Protein AF-A0A6A7W9V9-F1 (afdb_monomer)

Organism: NCBI:txid165179

Radius of gyration: 42.41 Å; Cα contacts (8 Å, |Δi|>4): 183; chains: 1; bounding box: 78×30×109 Å

Mean predicted aligned error: 12.83 Å

Secondary structure (DSSP, 8-state):
-HHHHHHHHHHHHHHHHHHHHHHS---HHHHHHHHHHHHHHHHHHHHHHHHHHTT---HHHHHHHHHHHHHHHHHHHHHHHHHHHHHHHHHHHHHHHHHHHHHHHHHHHHHHHHHHHHHHHHHHHHHHHHHHHHTTTS-HHHHHHHHHHHHHHHHH------SSPPPPPTTS-HHHHHHHHHHHHHHTT--HHHHHHHHHHHTTTT-TTHHHHHHHH--

Foldseek 3Di:
DVLVVVLVVLLVVLVVQLVCLVVDPDDLVVSLVSLVVSLVSLVVSLVSLVVVVVPDDDPVSVVVNVVSVVSSVVSNVSSVVVNVVSVVVVVVVVVVVVVVVVVVVVVVVVVVVVVVVVVLVVLLVVLLVQLLVLVVQFDPLLSVQLSVQSCCCLPPVDHDAGPDQGADDPVAALLNLLVSLCVSRVSSPDDLLSSLQNCCRSNVNRCVVGSVVSSVPRD

Structure (mmCIF, N/CA/C/O backbone):
data_AF-A0A6A7W9V9-F1
#
_entry.id   AF-A0A6A7W9V9-F1
#
loop_
_atom_site.group_PDB
_atom_site.id
_atom_site.type_symbol
_atom_site.label_atom_id
_atom_site.label_alt_id
_atom_site.label_comp_id
_atom_site.label_asym_id
_atom_site.label_entity_id
_atom_site.label_seq_id
_atom_site.pdbx_PDB_ins_code
_atom_site.Cartn_x
_atom_site.Cartn_y
_atom_site.Cartn_z
_atom_site.occupancy
_atom_site.B_iso_or_equiv
_atom_site.auth_seq_id
_atom_site.auth_comp_id
_atom_site.auth_asym_id
_atom_site.auth_atom_id
_atom_site.pdbx_PDB_model_num
ATOM 1 N N . MET A 1 1 ? 41.771 4.311 -61.615 1.00 51.09 1 MET A N 1
ATOM 2 C CA . MET A 1 1 ? 42.523 4.222 -60.337 1.00 51.09 1 MET A CA 1
ATOM 3 C C . MET A 1 1 ? 42.105 5.269 -59.295 1.00 51.09 1 MET A C 1
ATOM 5 O O . MET A 1 1 ? 41.971 4.886 -58.143 1.00 51.09 1 MET A O 1
ATOM 9 N N . GLY A 1 2 ? 41.859 6.544 -59.640 1.00 62.00 2 GLY A N 1
ATOM 10 C CA . GLY A 1 2 ? 41.553 7.591 -58.639 1.00 62.00 2 GLY A CA 1
ATOM 11 C C . GLY A 1 2 ? 40.243 7.426 -57.845 1.00 62.00 2 GLY A C 1
ATOM 12 O O . GLY A 1 2 ? 40.216 7.685 -56.647 1.00 62.00 2 GLY A O 1
ATOM 13 N N . THR A 1 3 ? 39.168 6.938 -58.468 1.00 64.12 3 THR A N 1
ATOM 14 C CA . THR A 1 3 ? 37.842 6.783 -57.832 1.00 64.12 3 THR A CA 1
ATOM 15 C C . THR A 1 3 ? 37.796 5.671 -56.777 1.00 64.12 3 THR A C 1
ATOM 17 O O . THR A 1 3 ? 37.227 5.863 -55.706 1.00 64.12 3 THR A O 1
ATOM 20 N N . ALA A 1 4 ? 38.459 4.539 -57.031 1.00 60.50 4 ALA A N 1
ATOM 21 C CA . ALA A 1 4 ? 38.558 3.432 -56.078 1.00 60.50 4 ALA A CA 1
ATOM 22 C C . ALA A 1 4 ? 39.380 3.798 -54.829 1.00 60.50 4 ALA A C 1
ATOM 24 O O . ALA A 1 4 ? 39.023 3.418 -53.715 1.00 60.50 4 ALA A O 1
ATOM 25 N N . LEU A 1 5 ? 40.447 4.589 -55.000 1.00 68.06 5 LEU A N 1
ATOM 26 C CA . LEU A 1 5 ? 41.257 5.093 -53.888 1.00 68.06 5 LEU A CA 1
ATOM 27 C C . LEU A 1 5 ? 40.450 6.049 -52.993 1.00 68.06 5 LEU A C 1
ATOM 29 O O . LEU A 1 5 ? 40.545 5.973 -51.771 1.00 68.06 5 LEU A O 1
ATOM 33 N N . LEU A 1 6 ? 39.617 6.909 -53.590 1.00 68.88 6 LEU A N 1
ATOM 34 C CA . LEU A 1 6 ? 38.731 7.814 -52.853 1.00 68.88 6 LEU A CA 1
ATOM 35 C C . LEU A 1 6 ? 37.684 7.047 -52.038 1.00 68.88 6 LEU A C 1
ATOM 37 O O . LEU A 1 6 ? 37.497 7.350 -50.863 1.00 68.88 6 LEU A O 1
ATOM 41 N N . ALA A 1 7 ? 37.055 6.020 -52.614 1.00 65.38 7 ALA A N 1
ATOM 42 C CA . ALA A 1 7 ? 36.093 5.187 -51.893 1.00 65.38 7 ALA A CA 1
ATOM 43 C C . ALA A 1 7 ? 36.735 4.435 -50.714 1.00 65.38 7 ALA A C 1
ATOM 45 O O . ALA A 1 7 ? 36.176 4.419 -49.616 1.00 65.38 7 ALA A O 1
ATOM 46 N N . LEU A 1 8 ? 37.937 3.878 -50.907 1.00 68.50 8 LEU A N 1
ATOM 47 C CA . LEU A 1 8 ? 38.712 3.259 -49.827 1.00 68.50 8 LEU A CA 1
ATOM 48 C C . LEU A 1 8 ? 39.111 4.277 -48.752 1.00 68.50 8 LEU A C 1
ATOM 50 O O . LEU A 1 8 ? 39.068 3.952 -47.569 1.00 68.50 8 LEU A O 1
ATOM 54 N N . CYS A 1 9 ? 39.432 5.513 -49.139 1.00 74.12 9 CYS A N 1
ATOM 55 C CA . CYS A 1 9 ? 39.735 6.594 -48.205 1.00 74.12 9 CYS A CA 1
ATOM 56 C C . CYS A 1 9 ? 38.510 6.964 -47.349 1.00 74.12 9 CYS A C 1
ATOM 58 O O . CYS A 1 9 ? 38.624 7.051 -46.130 1.00 74.12 9 CYS A O 1
ATOM 60 N N . PHE A 1 10 ? 37.314 7.077 -47.944 1.00 69.94 10 PHE A N 1
ATOM 61 C CA . PHE A 1 10 ? 36.065 7.299 -47.199 1.00 69.94 10 PHE A CA 1
ATOM 62 C C . PHE A 1 10 ? 35.723 6.142 -46.250 1.00 69.94 10 PHE A C 1
ATOM 64 O O . PHE A 1 10 ? 35.272 6.381 -45.126 1.00 69.94 10 PHE A O 1
ATOM 71 N N . CYS A 1 11 ? 35.980 4.898 -46.661 1.00 67.06 11 CYS A N 1
ATOM 72 C CA . CYS A 1 11 ? 35.791 3.724 -45.808 1.00 67.06 11 CYS A CA 1
ATOM 73 C C . CYS A 1 11 ? 36.794 3.701 -44.644 1.00 67.06 11 CYS A C 1
ATOM 75 O O . CYS A 1 11 ? 36.398 3.494 -43.498 1.00 67.06 11 CYS A O 1
ATOM 77 N N . ALA A 1 12 ? 38.076 3.969 -44.911 1.00 75.88 12 ALA A N 1
ATOM 78 C CA . ALA A 1 12 ? 39.117 4.040 -43.888 1.00 75.88 12 ALA A CA 1
ATOM 79 C C . ALA A 1 12 ? 38.844 5.173 -42.888 1.00 75.88 12 ALA A C 1
ATOM 81 O O . ALA A 1 12 ? 38.917 4.954 -41.682 1.00 75.88 12 ALA A O 1
ATOM 82 N N . LEU A 1 13 ? 38.442 6.353 -43.370 1.00 74.38 13 LEU A N 1
ATOM 83 C CA . LEU A 1 13 ? 38.035 7.476 -42.523 1.00 74.38 13 LEU A CA 1
ATOM 84 C C . LEU A 1 13 ? 36.827 7.120 -41.654 1.00 74.38 13 LEU A C 1
ATOM 86 O O . LEU A 1 13 ? 36.819 7.435 -40.468 1.00 74.38 13 LEU A O 1
ATOM 90 N N . SER A 1 14 ? 35.836 6.416 -42.202 1.00 69.75 14 SER A N 1
ATOM 91 C CA . SER A 1 14 ? 34.660 5.981 -41.440 1.00 69.75 14 SER A CA 1
ATOM 92 C C . SER A 1 14 ? 35.018 4.960 -40.356 1.00 69.75 14 SER A C 1
ATOM 94 O O . SER A 1 14 ? 34.513 5.054 -39.238 1.00 69.75 14 SER A O 1
ATOM 96 N N . LEU A 1 15 ? 35.935 4.031 -40.648 1.00 70.31 15 LEU A N 1
ATOM 97 C CA . LEU A 1 15 ? 36.433 3.050 -39.680 1.00 70.31 15 LEU A CA 1
ATOM 98 C C . LEU A 1 15 ? 37.234 3.722 -38.557 1.00 70.31 15 LEU A C 1
ATOM 100 O O . LEU A 1 15 ? 37.024 3.437 -37.380 1.00 70.31 15 LEU A O 1
ATOM 104 N N . VAL A 1 16 ? 38.117 4.655 -38.920 1.00 76.75 16 VAL A N 1
ATOM 105 C CA . VAL A 1 16 ? 38.891 5.463 -37.972 1.00 76.75 16 VAL A CA 1
ATOM 106 C C . VAL A 1 16 ? 37.940 6.259 -37.079 1.00 76.75 16 VAL A C 1
ATOM 108 O O . VAL A 1 16 ? 38.049 6.176 -35.859 1.00 76.75 16 VAL A O 1
ATOM 111 N N . LEU A 1 17 ? 36.942 6.944 -37.643 1.00 70.19 17 LEU A N 1
ATOM 112 C CA . LEU A 1 17 ? 35.931 7.666 -36.866 1.00 70.19 17 LEU A CA 1
ATOM 113 C C . LEU A 1 17 ? 35.162 6.738 -35.908 1.00 70.19 17 LEU A C 1
ATOM 115 O O . LEU A 1 17 ? 34.964 7.100 -34.749 1.00 70.19 17 LEU A O 1
ATOM 119 N N . ALA A 1 18 ? 34.780 5.534 -36.343 1.00 66.62 18 ALA A N 1
ATOM 120 C CA . ALA A 1 18 ? 34.093 4.557 -35.496 1.00 66.62 18 ALA A CA 1
ATOM 121 C C . ALA A 1 18 ? 34.972 4.051 -34.334 1.00 66.62 18 ALA A C 1
ATOM 123 O O . ALA A 1 18 ? 34.488 3.920 -33.208 1.00 66.62 18 ALA A O 1
ATOM 124 N N . LEU A 1 19 ? 36.266 3.817 -34.578 1.00 71.00 19 LEU A N 1
ATOM 125 C CA . LEU A 1 19 ? 37.237 3.420 -33.551 1.00 71.00 19 LEU A CA 1
ATOM 126 C C . LEU A 1 19 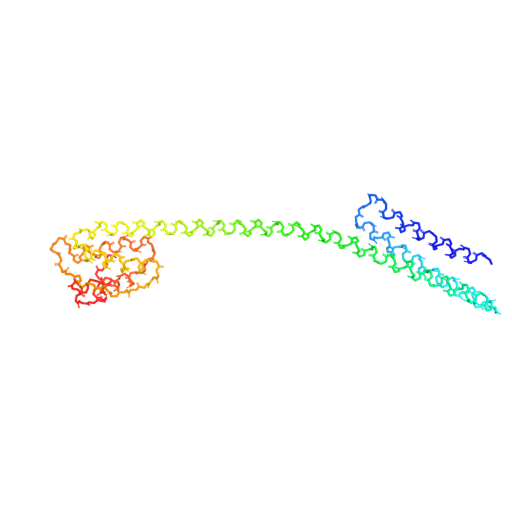? 37.507 4.556 -32.553 1.00 71.00 19 LEU A C 1
ATOM 128 O O . LEU A 1 19 ? 37.488 4.335 -31.342 1.00 71.00 19 LEU A O 1
ATOM 132 N N . PHE A 1 20 ? 37.685 5.787 -33.043 1.00 69.19 20 PHE A N 1
ATOM 133 C CA . PHE A 1 20 ? 37.909 6.961 -32.196 1.00 69.19 20 PHE A CA 1
ATOM 134 C C . PHE A 1 20 ? 36.701 7.265 -31.298 1.00 69.19 20 PHE A C 1
ATOM 136 O O . PHE A 1 20 ? 36.890 7.643 -30.144 1.00 69.19 20 PHE A O 1
ATOM 143 N N . VAL A 1 21 ? 35.463 7.039 -31.757 1.00 65.12 21 VAL A N 1
ATOM 144 C CA . VAL A 1 21 ? 34.254 7.205 -30.922 1.00 65.12 21 VAL A CA 1
ATOM 145 C C . VAL A 1 21 ? 34.216 6.227 -29.737 1.00 65.12 21 VAL A C 1
ATOM 147 O O . VAL A 1 21 ? 33.702 6.578 -28.669 1.00 65.12 21 VAL A O 1
ATOM 150 N N . GLY A 1 22 ? 34.793 5.031 -29.892 1.00 62.16 22 GLY A N 1
ATOM 151 C CA . GLY A 1 22 ? 34.932 4.056 -28.808 1.00 62.16 22 GLY A CA 1
ATOM 152 C C . GLY A 1 22 ? 35.886 4.512 -27.698 1.00 62.16 22 GLY A C 1
ATOM 153 O O . GLY A 1 22 ? 35.651 4.204 -26.533 1.00 62.16 22 GLY A O 1
ATOM 154 N N . ILE A 1 23 ? 36.914 5.291 -28.047 1.00 64.69 23 ILE A N 1
ATOM 155 C CA . ILE A 1 23 ? 38.013 5.667 -27.142 1.00 64.69 23 ILE A CA 1
ATOM 156 C C . ILE A 1 23 ? 37.840 7.087 -26.580 1.00 64.69 23 ILE A C 1
ATOM 158 O O . ILE A 1 23 ? 38.250 7.361 -25.453 1.00 64.69 23 ILE A O 1
ATOM 162 N N . LEU A 1 24 ? 37.215 8.009 -27.320 1.00 65.06 24 LEU A N 1
ATOM 163 C CA . LEU A 1 24 ? 37.136 9.404 -26.886 1.00 65.06 24 LEU A CA 1
ATOM 164 C C . LEU A 1 24 ? 36.166 9.616 -25.705 1.00 65.06 24 LEU A C 1
ATOM 166 O O . LEU A 1 24 ? 35.036 9.103 -25.722 1.00 65.06 24 LEU A O 1
ATOM 170 N N . PRO A 1 25 ? 36.531 10.474 -24.729 1.00 60.75 25 PRO A N 1
ATOM 171 C CA . PRO A 1 25 ? 35.657 10.899 -23.638 1.00 60.75 25 PRO A CA 1
ATOM 172 C C . PRO A 1 25 ? 34.681 11.989 -24.121 1.00 60.75 25 PRO A C 1
ATOM 174 O O . PRO A 1 25 ? 34.635 13.099 -23.603 1.00 60.75 25 PRO A O 1
ATOM 177 N N . ILE A 1 26 ? 33.916 11.695 -25.174 1.00 65.44 26 ILE A N 1
ATOM 178 C CA . ILE A 1 26 ? 32.875 12.578 -25.716 1.00 65.44 26 ILE A CA 1
ATOM 179 C C . ILE A 1 26 ? 31.513 12.222 -25.090 1.00 65.44 26 ILE A C 1
ATOM 181 O O . ILE A 1 26 ? 31.245 11.059 -24.793 1.00 65.44 26 ILE A O 1
ATOM 185 N N . SER A 1 27 ? 30.623 13.211 -24.937 1.00 72.94 27 SER A N 1
ATOM 186 C CA . SER A 1 27 ? 29.224 13.015 -24.515 1.00 72.94 27 SER A CA 1
ATOM 187 C C . SER A 1 27 ? 28.493 11.963 -25.361 1.00 72.94 27 SER A C 1
ATOM 189 O O . SER A 1 27 ? 28.582 11.978 -26.590 1.00 72.94 27 SER A O 1
ATOM 191 N N . ASP A 1 28 ? 27.680 11.115 -24.722 1.00 71.69 28 ASP A N 1
ATOM 192 C CA . ASP A 1 28 ? 26.910 10.048 -25.381 1.00 71.69 28 ASP A CA 1
ATOM 193 C C . ASP A 1 28 ? 26.054 10.561 -26.557 1.00 71.69 28 ASP A C 1
ATOM 195 O O . ASP A 1 28 ? 25.965 9.929 -27.611 1.00 71.69 28 ASP A O 1
ATOM 199 N N . LYS A 1 29 ? 25.490 11.771 -26.434 1.00 71.94 29 LYS A N 1
ATOM 200 C CA . LYS A 1 29 ? 24.704 12.424 -27.497 1.00 71.94 29 LYS A CA 1
ATOM 201 C C . LYS A 1 29 ? 25.553 12.784 -28.719 1.00 71.94 29 LYS A C 1
ATOM 203 O O . LYS A 1 29 ? 25.068 12.718 -29.847 1.00 71.94 29 LYS A O 1
ATOM 208 N N . ALA A 1 30 ? 26.802 13.183 -28.504 1.00 73.00 30 ALA A N 1
ATOM 209 C CA . ALA A 1 30 ? 27.732 13.495 -29.580 1.00 73.00 30 ALA A CA 1
ATOM 210 C C . ALA A 1 30 ? 28.308 12.214 -30.204 1.00 73.00 30 ALA A C 1
ATOM 212 O O . ALA A 1 30 ? 28.375 12.144 -31.428 1.00 73.00 30 ALA A O 1
ATOM 213 N N . LYS A 1 31 ? 28.591 11.167 -29.413 1.00 71.62 31 LYS A N 1
ATOM 214 C CA . LYS A 1 31 ? 28.995 9.841 -29.924 1.00 71.62 31 LYS A CA 1
ATOM 215 C C . LYS A 1 31 ? 27.982 9.270 -30.923 1.00 71.62 31 LYS A C 1
ATOM 217 O O . LYS A 1 31 ? 28.361 8.900 -32.031 1.00 71.62 31 LYS A O 1
ATOM 222 N N . ILE A 1 32 ? 26.689 9.305 -30.582 1.00 71.12 32 ILE A N 1
ATOM 223 C CA . ILE A 1 32 ? 25.605 8.852 -31.476 1.00 71.12 32 ILE A CA 1
ATOM 224 C C . ILE A 1 32 ? 25.586 9.658 -32.789 1.00 71.12 32 ILE A C 1
ATOM 226 O O . ILE A 1 32 ? 25.442 9.085 -33.868 1.00 71.12 32 ILE A O 1
ATOM 230 N N . ARG A 1 33 ? 25.765 10.986 -32.721 1.00 73.25 33 ARG A N 1
ATOM 231 C CA . ARG A 1 33 ? 25.782 11.856 -33.911 1.00 73.25 33 ARG A CA 1
ATOM 232 C C . ARG A 1 33 ? 26.978 11.576 -34.820 1.00 73.25 33 ARG A C 1
ATOM 234 O O . ARG A 1 33 ? 26.790 11.464 -36.027 1.00 73.25 33 ARG A O 1
ATOM 241 N N . PHE A 1 34 ? 28.177 11.424 -34.259 1.00 72.94 34 PHE A N 1
ATOM 242 C CA . PHE A 1 34 ? 29.385 11.124 -35.034 1.00 72.94 34 PHE A CA 1
ATOM 243 C C . PHE A 1 34 ? 29.274 9.801 -35.791 1.00 72.94 34 PHE A C 1
ATOM 245 O O . PHE A 1 34 ? 29.661 9.720 -36.955 1.00 72.94 34 PHE A O 1
ATOM 252 N N . MET A 1 35 ? 28.684 8.782 -35.171 1.00 72.69 35 MET A N 1
ATOM 253 C CA . MET A 1 35 ? 28.519 7.486 -35.822 1.00 72.69 35 MET A CA 1
ATOM 254 C C . MET A 1 35 ? 27.488 7.495 -36.949 1.00 72.69 35 MET A C 1
ATOM 256 O O . MET A 1 35 ? 27.708 6.857 -37.976 1.00 72.69 35 MET A O 1
ATOM 260 N N . TYR A 1 36 ? 26.389 8.240 -36.794 1.00 72.81 36 TYR A N 1
ATOM 261 C CA . TYR A 1 36 ? 25.406 8.400 -37.867 1.00 72.81 36 TYR A CA 1
ATOM 262 C C . TYR A 1 36 ? 26.005 9.134 -39.077 1.00 72.81 36 TYR A C 1
ATOM 264 O O . TYR A 1 36 ? 25.773 8.747 -40.221 1.00 72.81 36 TYR A O 1
ATOM 272 N N . VAL A 1 37 ? 26.846 10.146 -38.828 1.00 77.94 37 VAL A N 1
ATOM 273 C CA . VAL A 1 37 ? 27.589 10.861 -39.880 1.00 77.94 37 VAL A CA 1
ATOM 274 C C . VAL A 1 37 ? 28.581 9.932 -40.592 1.00 77.94 37 VAL A C 1
ATOM 276 O O . VAL A 1 37 ? 28.634 9.937 -41.820 1.00 77.94 37 VAL A O 1
ATOM 279 N N . GLY A 1 38 ? 29.313 9.086 -39.858 1.00 72.62 38 GLY A N 1
ATOM 280 C CA . GLY A 1 38 ? 30.216 8.086 -40.447 1.00 72.62 38 GLY A CA 1
ATOM 281 C C . GLY A 1 38 ? 29.494 7.049 -41.319 1.00 72.62 38 GLY A C 1
ATOM 282 O O . GLY A 1 38 ? 29.959 6.721 -42.411 1.00 72.62 38 GLY A O 1
ATOM 283 N N . ALA A 1 39 ? 28.316 6.583 -40.890 1.00 71.88 39 ALA A N 1
ATOM 284 C CA . ALA A 1 39 ? 27.486 5.672 -41.680 1.00 71.88 39 ALA A CA 1
ATOM 285 C C . ALA A 1 39 ? 26.976 6.324 -42.980 1.00 71.88 39 ALA A C 1
ATOM 287 O O . ALA A 1 39 ? 27.028 5.702 -44.041 1.00 71.88 39 ALA A O 1
ATOM 288 N N . ALA A 1 40 ? 26.542 7.588 -42.923 1.00 76.19 40 ALA A N 1
ATOM 289 C CA . ALA A 1 40 ? 26.122 8.341 -44.105 1.00 76.19 40 ALA A CA 1
ATOM 290 C C . ALA A 1 40 ? 27.282 8.564 -45.096 1.00 76.19 40 ALA A C 1
ATOM 292 O O . ALA A 1 40 ? 27.103 8.391 -46.300 1.00 76.19 40 ALA A O 1
ATOM 293 N N . LEU A 1 41 ? 28.485 8.878 -44.599 1.00 72.06 41 LEU A N 1
ATOM 294 C CA . LEU A 1 41 ? 29.695 9.008 -45.423 1.00 72.06 41 LEU A CA 1
ATOM 295 C C . LEU A 1 41 ? 30.077 7.686 -46.109 1.00 72.06 41 LEU A C 1
ATOM 297 O O . LEU A 1 41 ? 30.447 7.695 -47.281 1.00 72.06 41 LEU A O 1
ATOM 301 N N . SER A 1 42 ? 29.931 6.553 -45.416 1.00 69.38 42 SER A N 1
ATOM 302 C CA . SER A 1 42 ? 30.171 5.219 -45.991 1.00 69.38 42 SER A CA 1
ATOM 303 C C . SER A 1 42 ? 29.164 4.866 -47.095 1.00 69.38 42 SER A C 1
ATOM 305 O O . SER A 1 42 ? 29.545 4.317 -48.126 1.00 69.38 42 SER A O 1
ATOM 307 N N . LEU A 1 43 ? 27.889 5.237 -46.933 1.00 69.62 43 LEU A N 1
ATOM 308 C CA . LEU A 1 43 ? 26.843 5.024 -47.944 1.00 69.62 43 LEU A CA 1
ATOM 309 C C . LEU A 1 43 ? 27.089 5.823 -49.235 1.00 69.62 43 LEU A C 1
ATOM 311 O O . LEU A 1 43 ? 26.813 5.322 -50.323 1.00 69.62 43 LEU A O 1
ATOM 315 N N . MET A 1 44 ? 27.670 7.023 -49.141 1.00 70.38 44 MET A N 1
ATOM 316 C CA . MET A 1 44 ? 28.026 7.840 -50.312 1.00 70.38 44 MET A CA 1
ATOM 317 C C . MET A 1 44 ? 29.152 7.228 -51.165 1.00 70.38 44 MET A C 1
ATOM 319 O O . MET A 1 44 ? 29.281 7.569 -52.343 1.00 70.38 44 MET A O 1
ATOM 323 N N . ALA A 1 45 ? 29.938 6.291 -50.620 1.00 65.94 45 ALA A N 1
ATOM 324 C CA . ALA A 1 45 ? 30.966 5.571 -51.374 1.00 65.94 45 ALA A CA 1
ATOM 325 C C . ALA A 1 45 ? 30.376 4.516 -52.336 1.00 65.94 45 ALA A C 1
ATOM 327 O O . ALA A 1 45 ? 30.999 4.190 -53.347 1.00 65.94 45 ALA A O 1
ATOM 328 N N . VAL A 1 46 ? 29.158 4.023 -52.074 1.00 65.75 46 VAL A N 1
ATOM 329 C CA . VAL A 1 46 ? 28.467 3.006 -52.891 1.00 65.75 46 VAL A CA 1
ATOM 330 C C . VAL A 1 46 ? 28.183 3.482 -54.331 1.00 65.75 46 VAL A C 1
ATOM 332 O O . VAL A 1 46 ? 28.598 2.788 -55.265 1.00 65.75 46 VAL A O 1
ATOM 335 N N . PRO A 1 47 ? 27.553 4.655 -54.574 1.00 66.38 47 PRO A N 1
ATOM 336 C CA . PRO A 1 47 ? 27.312 5.151 -55.934 1.00 66.38 47 PRO A CA 1
ATOM 337 C C . PRO A 1 47 ? 28.601 5.550 -56.671 1.00 66.38 47 PRO A C 1
ATOM 339 O O . PRO A 1 47 ? 28.708 5.317 -57.875 1.00 66.38 47 PRO A O 1
ATOM 342 N N . MET A 1 48 ? 29.609 6.075 -55.959 1.00 63.28 48 MET A N 1
ATOM 343 C CA . MET A 1 48 ? 30.928 6.393 -56.536 1.00 63.28 48 MET A CA 1
ATOM 344 C C . MET A 1 48 ? 31.621 5.147 -57.111 1.00 63.28 48 MET A C 1
ATOM 346 O O . MET A 1 48 ? 32.277 5.223 -58.149 1.00 63.28 48 MET A O 1
ATOM 350 N N . MET A 1 49 ? 31.442 3.990 -56.467 1.00 61.69 49 MET A N 1
ATOM 351 C CA . MET A 1 49 ? 31.984 2.712 -56.936 1.00 61.69 49 MET A CA 1
ATOM 352 C C . MET A 1 49 ? 31.104 2.045 -58.004 1.00 61.69 49 MET A C 1
ATOM 354 O O . MET A 1 49 ? 31.633 1.401 -58.905 1.00 61.69 49 MET A O 1
ATOM 358 N N . SER A 1 50 ? 29.782 2.254 -57.980 1.00 61.50 50 SER A N 1
ATOM 359 C CA . SER A 1 50 ? 28.870 1.773 -59.032 1.00 61.50 50 SER A CA 1
ATOM 360 C C . SER A 1 50 ? 29.180 2.385 -60.405 1.00 61.50 50 SER A C 1
ATOM 362 O O . SER A 1 50 ? 29.120 1.685 -61.414 1.00 61.50 50 SER A O 1
ATOM 364 N N . HIS A 1 51 ? 29.551 3.669 -60.457 1.00 61.41 51 HIS A N 1
ATOM 365 C CA . HIS A 1 51 ? 29.934 4.343 -61.705 1.00 61.41 51 HIS A CA 1
ATOM 366 C C . HIS A 1 51 ? 31.300 3.870 -62.241 1.00 61.41 51 HIS A C 1
ATOM 368 O O . HIS A 1 51 ? 31.588 4.001 -63.429 1.00 61.41 51 HIS A O 1
ATOM 374 N N . TYR A 1 52 ? 32.155 3.311 -61.380 1.00 60.97 52 TYR A N 1
ATOM 375 C CA . TYR A 1 52 ? 33.452 2.762 -61.780 1.00 60.97 52 TYR A CA 1
ATOM 376 C C . TYR A 1 52 ? 33.307 1.437 -62.553 1.00 60.97 52 TYR A C 1
ATOM 378 O O . TYR A 1 52 ? 34.009 1.240 -63.541 1.00 60.97 52 TYR A O 1
ATOM 386 N N . ILE A 1 53 ? 32.359 0.570 -62.171 1.00 56.38 53 ILE A N 1
ATOM 387 C CA . ILE A 1 53 ? 32.112 -0.721 -62.847 1.00 56.38 53 ILE A CA 1
ATOM 388 C C . ILE A 1 53 ? 31.421 -0.546 -64.197 1.00 56.38 53 ILE A C 1
ATOM 390 O O . ILE A 1 53 ? 31.734 -1.270 -65.133 1.00 56.38 53 ILE A O 1
ATOM 394 N N . ALA A 1 54 ? 30.521 0.434 -64.338 1.00 59.28 54 ALA A N 1
ATOM 395 C CA . ALA A 1 54 ? 29.836 0.691 -65.609 1.00 59.28 54 ALA A CA 1
ATOM 396 C C . ALA A 1 54 ? 30.805 0.993 -66.777 1.00 59.28 54 ALA A C 1
ATOM 398 O O . ALA A 1 54 ? 30.409 0.921 -67.937 1.00 59.28 54 ALA A O 1
ATOM 399 N N . GLY A 1 55 ? 32.071 1.316 -66.479 1.00 59.34 55 GLY A N 1
ATOM 400 C CA . GLY A 1 55 ? 33.141 1.503 -67.459 1.00 59.34 55 GLY A CA 1
ATOM 401 C C . GLY A 1 55 ? 34.120 0.329 -67.612 1.00 59.34 55 GLY A C 1
ATOM 402 O O . GLY A 1 55 ? 35.105 0.495 -68.331 1.00 59.34 55 GLY A O 1
ATOM 403 N N . GLN A 1 56 ? 33.921 -0.820 -66.947 1.00 58.19 56 GLN A N 1
ATOM 404 C CA . GLN A 1 56 ? 34.920 -1.897 -66.872 1.00 58.19 56 GLN A CA 1
ATOM 405 C C . GLN A 1 56 ? 34.306 -3.309 -67.028 1.00 58.19 56 GLN A C 1
ATOM 407 O O . GLN A 1 56 ? 33.415 -3.691 -66.282 1.00 58.19 56 GLN A O 1
ATOM 412 N N . ASN A 1 57 ? 34.814 -4.110 -67.981 1.00 56.44 57 ASN A N 1
ATOM 413 C CA . ASN A 1 57 ? 34.253 -5.418 -68.387 1.00 56.44 57 ASN A CA 1
ATOM 414 C C . ASN A 1 57 ? 35.114 -6.627 -67.936 1.00 56.44 57 ASN A C 1
ATOM 416 O O . ASN A 1 57 ? 35.474 -7.462 -68.767 1.00 56.44 57 ASN A O 1
ATOM 420 N N . ASN A 1 58 ? 35.520 -6.720 -66.662 1.00 63.62 58 ASN A N 1
ATOM 421 C CA . ASN A 1 58 ? 36.397 -7.805 -66.184 1.00 63.62 58 ASN A CA 1
ATOM 422 C C . ASN A 1 58 ? 35.908 -8.445 -64.866 1.00 63.62 58 ASN A C 1
ATOM 424 O O . ASN A 1 58 ? 35.633 -7.744 -63.896 1.00 63.62 58 ASN A O 1
ATOM 428 N N . ILE A 1 59 ? 35.877 -9.784 -64.806 1.00 66.31 59 ILE A N 1
ATOM 429 C CA . ILE A 1 59 ? 35.354 -10.599 -63.682 1.00 66.31 59 ILE A CA 1
ATOM 430 C C . ILE A 1 59 ? 36.106 -10.320 -62.367 1.00 66.31 59 ILE A C 1
ATOM 432 O O . ILE A 1 59 ? 35.533 -10.339 -61.278 1.00 66.31 59 ILE A O 1
ATOM 436 N N . VAL A 1 60 ? 37.408 -10.026 -62.455 1.00 68.19 60 VAL A N 1
ATOM 437 C CA . VAL A 1 60 ? 38.242 -9.695 -61.286 1.00 68.19 60 VAL A CA 1
ATOM 438 C C . VAL A 1 60 ? 37.813 -8.371 -60.639 1.00 68.19 60 VAL A C 1
ATOM 440 O O . VAL A 1 60 ? 37.880 -8.239 -59.416 1.00 68.19 60 VAL A O 1
ATOM 443 N N . ASP A 1 61 ? 37.352 -7.400 -61.432 1.00 66.25 61 ASP A N 1
ATOM 444 C CA . ASP A 1 61 ? 36.887 -6.104 -60.926 1.00 66.25 61 ASP A CA 1
ATOM 445 C C . ASP A 1 61 ? 35.497 -6.219 -60.274 1.00 66.25 61 ASP A C 1
ATOM 447 O O . ASP A 1 61 ? 35.228 -5.552 -59.272 1.00 66.25 61 ASP A O 1
ATOM 451 N N . GLU A 1 62 ? 34.661 -7.143 -60.752 1.00 67.00 62 GLU A N 1
ATOM 452 C CA . GLU A 1 62 ? 33.360 -7.473 -60.158 1.00 67.00 62 GLU A CA 1
ATOM 453 C C . GLU A 1 62 ? 33.500 -8.153 -58.781 1.00 67.00 62 GLU A C 1
ATOM 455 O O . GLU A 1 62 ? 32.883 -7.715 -57.807 1.00 67.00 62 GLU A O 1
ATOM 460 N N . LEU A 1 63 ? 34.404 -9.135 -58.650 1.00 68.75 63 LEU A N 1
ATOM 461 C CA . LEU A 1 63 ? 34.750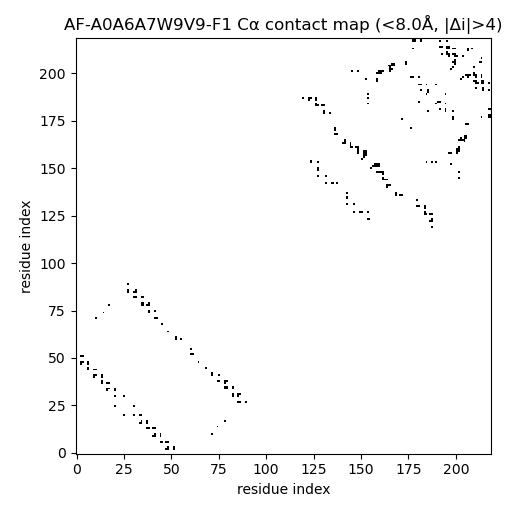 -9.766 -57.363 1.00 68.75 63 LEU A CA 1
ATOM 462 C C . LEU A 1 63 ? 35.308 -8.755 -56.348 1.00 68.75 63 LEU A C 1
ATOM 464 O O . LEU A 1 63 ? 34.963 -8.786 -55.163 1.00 68.75 63 LEU A O 1
ATOM 468 N N . ARG A 1 64 ? 36.159 -7.827 -56.802 1.00 70.12 64 ARG A N 1
ATOM 469 C CA . ARG A 1 64 ? 36.706 -6.752 -55.959 1.00 70.12 64 ARG A CA 1
ATOM 470 C C . ARG A 1 64 ? 35.625 -5.783 -55.494 1.00 70.12 64 ARG A C 1
ATOM 472 O O . ARG A 1 64 ? 35.652 -5.366 -54.338 1.00 70.12 64 ARG A O 1
ATOM 479 N N . TYR A 1 65 ? 34.663 -5.450 -56.351 1.00 68.88 65 TYR A N 1
ATOM 480 C CA . TYR A 1 65 ? 33.529 -4.620 -55.961 1.00 68.88 65 TYR A CA 1
ATOM 481 C C . TYR A 1 65 ? 32.618 -5.318 -54.953 1.00 68.88 65 TYR A C 1
ATOM 483 O O . TYR A 1 65 ? 32.258 -4.702 -53.952 1.00 68.88 65 TYR A O 1
ATOM 491 N N . GLN A 1 66 ? 32.293 -6.598 -55.158 1.00 68.19 66 GLN A N 1
ATOM 492 C CA . GLN A 1 66 ? 31.514 -7.366 -54.185 1.00 68.19 66 GLN A CA 1
ATOM 493 C C . GLN A 1 66 ? 32.210 -7.403 -52.819 1.00 68.19 66 GLN A C 1
ATOM 495 O O . GLN A 1 66 ? 31.560 -7.179 -51.800 1.00 68.19 66 GLN A O 1
ATOM 500 N N . ALA A 1 67 ? 33.534 -7.588 -52.786 1.00 71.00 67 ALA A N 1
ATOM 501 C CA . ALA A 1 67 ? 34.305 -7.534 -51.544 1.00 71.00 67 ALA A CA 1
ATOM 502 C C . ALA A 1 67 ? 34.235 -6.151 -50.863 1.00 71.00 67 ALA A C 1
ATOM 504 O O . ALA A 1 67 ? 34.035 -6.071 -49.650 1.00 71.00 67 ALA A O 1
ATOM 505 N N . VAL A 1 68 ? 34.341 -5.057 -51.628 1.00 70.38 68 VAL A N 1
ATOM 506 C CA . VAL A 1 68 ? 34.208 -3.682 -51.107 1.00 70.38 68 VAL A CA 1
ATOM 507 C C . VAL A 1 68 ? 32.787 -3.402 -50.610 1.00 70.38 68 VAL A C 1
ATOM 509 O O . VAL A 1 68 ? 32.617 -2.793 -49.556 1.00 70.38 68 VAL A O 1
ATOM 512 N N . LEU A 1 69 ? 31.760 -3.871 -51.319 1.00 69.19 69 LEU A N 1
ATOM 513 C CA . LEU A 1 69 ? 30.363 -3.695 -50.932 1.00 69.19 69 LEU A CA 1
ATOM 514 C C . LEU A 1 69 ? 30.050 -4.442 -49.629 1.00 69.19 69 LEU A C 1
ATOM 516 O O . LEU A 1 69 ? 29.455 -3.866 -48.720 1.00 69.19 69 LEU A O 1
ATOM 520 N N . VAL A 1 70 ? 30.508 -5.692 -49.503 1.00 75.44 70 VAL A N 1
ATOM 521 C CA . VAL A 1 70 ? 30.388 -6.476 -48.264 1.00 75.44 70 VAL A CA 1
ATOM 522 C C . VAL A 1 70 ? 31.101 -5.768 -47.112 1.00 75.44 70 VAL A C 1
ATOM 524 O O . VAL A 1 70 ? 30.538 -5.654 -46.025 1.00 75.44 70 VAL A O 1
ATOM 527 N N . PHE A 1 71 ? 32.295 -5.220 -47.350 1.00 72.62 71 PHE A N 1
ATOM 528 C CA . PHE A 1 71 ? 33.016 -4.446 -46.342 1.00 72.62 71 PHE A CA 1
ATOM 529 C C . PHE A 1 71 ? 32.231 -3.204 -45.885 1.00 72.62 71 PHE A C 1
ATOM 531 O O . PHE A 1 71 ? 32.095 -2.981 -44.683 1.00 72.62 71 PHE A O 1
ATOM 538 N N . ILE A 1 72 ? 31.646 -2.437 -46.815 1.00 72.69 72 ILE A N 1
ATOM 539 C CA . ILE A 1 72 ? 30.805 -1.270 -46.490 1.00 72.69 72 ILE A CA 1
ATOM 540 C C . ILE A 1 72 ? 29.603 -1.687 -45.634 1.00 72.69 72 ILE A C 1
ATOM 542 O O . ILE A 1 72 ? 29.336 -1.055 -44.613 1.00 72.69 72 ILE A O 1
ATOM 546 N N . VAL A 1 73 ? 28.909 -2.770 -45.998 1.00 76.50 73 VAL A N 1
ATOM 547 C CA . VAL A 1 73 ? 27.755 -3.274 -45.234 1.00 76.50 73 VAL A CA 1
ATOM 548 C C . VAL A 1 73 ? 28.162 -3.652 -43.807 1.00 76.50 73 VAL A C 1
ATOM 550 O O . VAL A 1 73 ? 27.495 -3.242 -42.858 1.00 76.50 73 VAL A O 1
ATOM 553 N N . VAL A 1 74 ? 29.282 -4.360 -43.631 1.00 77.81 74 VAL A N 1
ATOM 554 C CA . VAL A 1 74 ? 29.793 -4.746 -42.304 1.00 77.81 74 VAL A CA 1
ATOM 555 C C . VAL A 1 74 ? 30.128 -3.517 -41.452 1.00 77.81 74 VAL A C 1
ATOM 557 O O . VAL A 1 74 ? 29.740 -3.463 -40.282 1.00 77.81 74 VAL A O 1
ATOM 560 N N . VAL A 1 75 ? 30.781 -2.502 -42.027 1.00 75.31 75 VAL A N 1
ATOM 561 C CA . VAL A 1 75 ? 31.100 -1.246 -41.322 1.00 75.31 75 VAL A CA 1
ATOM 562 C C . VAL A 1 75 ? 29.825 -0.487 -40.939 1.00 75.31 75 VAL A C 1
ATOM 564 O O . VAL A 1 75 ? 29.700 -0.031 -39.802 1.00 75.31 75 VAL A O 1
ATOM 567 N N . CYS A 1 76 ? 28.838 -0.401 -41.836 1.00 74.38 76 CYS A N 1
ATOM 568 C CA . CYS A 1 76 ? 27.542 0.214 -41.543 1.00 74.38 76 CYS A CA 1
ATOM 569 C C . CYS A 1 76 ? 26.794 -0.519 -40.416 1.00 74.38 76 CYS A C 1
ATOM 571 O O . CYS A 1 76 ? 26.276 0.131 -39.503 1.00 74.38 76 CYS A O 1
ATOM 573 N N . CYS A 1 77 ? 26.775 -1.856 -40.432 1.00 74.94 77 CYS A N 1
ATOM 574 C CA . CYS A 1 77 ? 26.187 -2.667 -39.364 1.00 74.94 77 CYS A CA 1
ATOM 575 C C . CYS A 1 77 ? 26.893 -2.437 -38.023 1.00 74.94 77 CYS A C 1
ATOM 577 O O . CYS A 1 77 ? 26.225 -2.213 -37.013 1.00 74.94 77 CYS A O 1
ATOM 579 N N . TYR A 1 78 ? 28.229 -2.422 -38.011 1.00 77.06 78 TYR A N 1
ATOM 580 C CA . TYR A 1 78 ? 29.012 -2.143 -36.807 1.00 77.06 78 TYR A CA 1
ATOM 581 C C . TYR A 1 78 ? 28.684 -0.760 -36.219 1.00 77.06 78 TYR A C 1
ATOM 583 O O . TYR A 1 78 ? 28.405 -0.639 -35.023 1.00 77.06 78 TYR A O 1
ATOM 591 N N . CYS A 1 79 ? 28.622 0.276 -37.062 1.00 72.19 79 CYS A N 1
ATOM 592 C CA . CYS A 1 79 ? 28.214 1.616 -36.645 1.00 72.19 79 CYS A CA 1
ATOM 593 C C . CYS A 1 79 ? 26.792 1.627 -36.063 1.00 72.19 79 CYS A C 1
ATOM 595 O O . CYS A 1 79 ? 26.539 2.269 -35.049 1.00 72.19 79 CYS A O 1
ATOM 597 N N . PHE A 1 80 ? 25.843 0.893 -36.640 1.00 76.12 80 PHE A N 1
ATOM 598 C CA . PHE A 1 80 ? 24.493 0.851 -36.081 1.00 76.12 80 PHE A CA 1
ATOM 599 C C . PHE A 1 80 ? 24.451 0.167 -34.704 1.00 76.12 80 PHE A C 1
ATOM 601 O O . PHE A 1 80 ? 23.836 0.688 -33.770 1.00 76.12 80 PHE A O 1
ATOM 608 N N . VAL A 1 81 ? 25.142 -0.966 -34.545 1.00 76.06 81 VAL A N 1
ATOM 609 C CA . VAL A 1 81 ? 25.208 -1.703 -33.270 1.00 76.06 81 VAL A CA 1
ATOM 610 C C . VAL A 1 81 ? 25.811 -0.833 -32.174 1.00 76.06 81 VAL A C 1
ATOM 612 O O . VAL A 1 81 ? 25.210 -0.668 -31.113 1.00 76.06 81 VAL A O 1
ATOM 615 N N . MET A 1 82 ? 26.951 -0.199 -32.443 1.00 75.44 82 MET A N 1
ATOM 616 C CA . MET A 1 82 ? 27.631 0.632 -31.454 1.00 75.44 82 MET A CA 1
ATOM 617 C C . MET A 1 82 ? 26.775 1.856 -31.036 1.00 75.44 82 MET A C 1
ATOM 619 O O . MET A 1 82 ? 26.801 2.253 -29.871 1.00 75.44 82 MET A O 1
ATOM 623 N N . ALA A 1 83 ? 25.942 2.416 -31.929 1.00 77.38 83 ALA A N 1
ATOM 624 C CA . ALA A 1 83 ? 25.076 3.557 -31.609 1.00 77.38 83 ALA A CA 1
ATOM 625 C C . ALA A 1 83 ? 23.937 3.127 -30.679 1.00 77.38 83 ALA A C 1
ATOM 627 O O . ALA A 1 83 ? 23.603 3.832 -29.722 1.00 77.38 83 ALA A O 1
ATOM 628 N N . ASN A 1 84 ? 23.369 1.948 -30.943 1.00 77.69 84 ASN A N 1
ATOM 629 C CA . ASN A 1 84 ? 22.356 1.349 -30.085 1.00 77.69 84 ASN A CA 1
ATOM 630 C C . ASN A 1 84 ? 22.928 0.974 -28.715 1.00 77.69 84 ASN A C 1
ATOM 632 O O . ASN A 1 84 ? 22.272 1.243 -27.714 1.00 77.69 84 ASN A O 1
ATOM 636 N N . MET A 1 85 ? 24.162 0.464 -28.643 1.00 78.06 85 MET A N 1
ATOM 637 C CA . MET A 1 85 ? 24.838 0.171 -27.371 1.00 78.06 85 MET A CA 1
ATOM 638 C C . MET A 1 85 ? 25.048 1.429 -26.518 1.00 78.06 85 MET A C 1
ATOM 640 O O . MET A 1 85 ? 24.752 1.422 -25.326 1.00 78.06 85 MET A O 1
ATOM 644 N N . VAL A 1 86 ? 25.487 2.545 -27.114 1.00 81.38 86 VAL A N 1
ATOM 645 C CA . VAL A 1 86 ? 25.623 3.824 -26.387 1.00 81.38 86 VAL A CA 1
ATOM 646 C C . VAL A 1 86 ? 24.262 4.319 -25.888 1.00 81.38 86 VAL A C 1
ATOM 648 O O . VAL A 1 86 ? 24.132 4.714 -24.729 1.00 81.38 86 VAL A O 1
ATOM 651 N N . LYS A 1 87 ? 23.223 4.259 -26.732 1.00 81.81 87 LYS A N 1
ATOM 652 C CA . LYS A 1 87 ? 21.856 4.638 -26.341 1.00 81.81 87 LYS A CA 1
ATOM 653 C C . LYS A 1 87 ? 21.326 3.755 -25.207 1.00 81.81 87 LYS A C 1
ATOM 655 O O . LYS A 1 87 ? 20.718 4.275 -24.273 1.00 81.81 87 LYS A O 1
ATOM 660 N N . TYR A 1 88 ? 21.593 2.452 -25.270 1.00 78.94 88 TYR A N 1
ATOM 661 C CA . TYR A 1 88 ? 21.241 1.491 -24.233 1.00 78.94 88 TYR A CA 1
ATOM 662 C C . TYR A 1 88 ? 21.956 1.799 -22.917 1.00 78.94 88 TYR A C 1
ATOM 664 O O . TYR A 1 88 ? 21.299 1.847 -21.889 1.00 78.94 88 TYR A O 1
ATOM 672 N N . ASN A 1 89 ? 23.252 2.125 -22.937 1.00 84.25 89 ASN A N 1
ATOM 673 C CA . ASN A 1 89 ? 24.000 2.495 -21.730 1.00 84.25 89 ASN A CA 1
ATOM 674 C C . ASN A 1 89 ? 23.446 3.756 -21.051 1.00 84.25 89 ASN A C 1
ATOM 676 O O . ASN A 1 89 ? 23.343 3.811 -19.826 1.00 84.25 89 ASN A O 1
ATOM 680 N N . VAL A 1 90 ? 23.057 4.773 -21.828 1.00 86.25 90 VAL A N 1
ATOM 681 C CA . VAL A 1 90 ? 22.389 5.967 -21.280 1.00 86.25 90 VAL A CA 1
ATOM 682 C C . VAL A 1 90 ? 21.040 5.601 -20.672 1.00 86.25 90 VAL A C 1
ATOM 684 O O . VAL A 1 90 ? 20.690 6.096 -19.602 1.00 86.25 90 VAL A O 1
ATOM 687 N N . MET A 1 91 ? 20.274 4.752 -21.357 1.00 84.44 91 MET A N 1
ATOM 688 C CA . MET A 1 91 ? 18.980 4.292 -20.870 1.00 84.44 91 MET A CA 1
ATOM 689 C C . MET A 1 91 ? 19.133 3.482 -19.580 1.00 84.44 91 MET A C 1
ATOM 691 O O . MET A 1 91 ? 18.442 3.777 -18.619 1.00 84.44 91 MET A O 1
ATOM 695 N N . GLN A 1 92 ? 20.093 2.563 -19.523 1.00 85.94 92 GLN A N 1
ATOM 696 C CA . GLN A 1 92 ? 20.445 1.768 -18.348 1.00 85.94 92 GLN A CA 1
ATOM 697 C C . GLN A 1 92 ? 20.787 2.642 -17.141 1.00 85.94 92 GLN A C 1
ATOM 699 O O . GLN A 1 92 ? 20.238 2.436 -16.068 1.00 85.94 92 GLN A O 1
ATOM 704 N N . LYS A 1 93 ? 21.594 3.698 -17.316 1.00 91.25 93 LYS A N 1
ATOM 705 C CA . LYS A 1 93 ? 21.868 4.657 -16.229 1.00 91.25 93 LYS A CA 1
ATOM 706 C C . LYS A 1 93 ? 20.599 5.334 -15.708 1.00 91.25 93 LYS A C 1
ATOM 708 O O . LYS A 1 93 ? 20.465 5.534 -14.509 1.00 91.25 93 LYS A O 1
ATOM 713 N N . LYS A 1 94 ? 19.676 5.708 -16.600 1.00 91.50 94 LYS A N 1
ATOM 714 C CA . LYS A 1 94 ? 18.395 6.312 -16.202 1.00 91.50 94 LYS A CA 1
ATOM 715 C C . LYS A 1 94 ? 17.473 5.308 -15.517 1.00 91.50 94 LYS A C 1
ATOM 717 O O . LYS A 1 94 ? 16.785 5.694 -14.584 1.00 91.50 94 LYS A O 1
ATOM 722 N N . VAL A 1 95 ? 17.463 4.063 -15.989 1.00 94.06 95 VAL A N 1
ATOM 723 C CA . VAL A 1 95 ? 16.696 2.968 -15.386 1.00 94.06 95 VAL A CA 1
ATOM 724 C C . VAL A 1 95 ? 17.208 2.696 -13.977 1.00 94.06 95 VAL A C 1
ATOM 726 O O . VAL A 1 95 ? 16.401 2.741 -13.066 1.00 94.06 95 VAL A O 1
ATOM 729 N N . ALA A 1 96 ? 18.521 2.586 -13.769 1.00 95.19 96 ALA A N 1
ATOM 730 C CA . ALA A 1 96 ? 19.100 2.378 -12.440 1.00 95.19 96 ALA A CA 1
ATOM 731 C C . ALA A 1 96 ? 18.746 3.501 -11.444 1.00 95.19 96 ALA A C 1
ATOM 733 O O . ALA A 1 96 ? 18.403 3.234 -10.300 1.00 95.19 96 ALA A O 1
ATOM 734 N N . VAL A 1 97 ? 18.781 4.769 -11.879 1.00 95.56 97 VAL A N 1
ATOM 735 C CA . VAL A 1 97 ? 18.355 5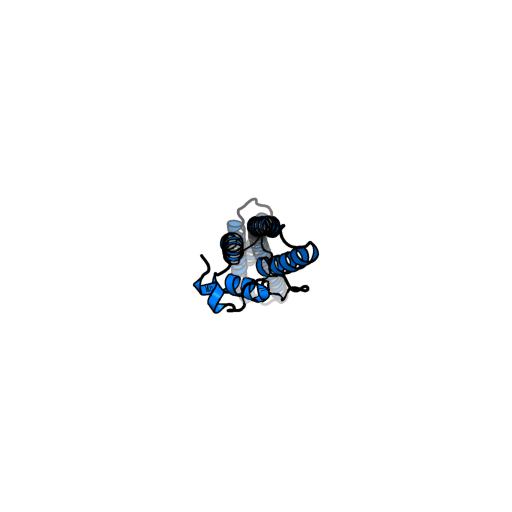.905 -11.034 1.00 95.56 97 VAL A CA 1
ATOM 736 C C . VAL A 1 97 ? 16.854 5.847 -10.729 1.00 95.56 97 VAL A C 1
ATOM 738 O O . VAL A 1 97 ? 16.426 6.212 -9.635 1.00 95.56 97 VAL A O 1
ATOM 741 N N . LEU A 1 98 ? 16.044 5.420 -11.699 1.00 95.56 98 LEU A N 1
ATOM 742 C CA . LEU A 1 98 ? 14.604 5.284 -11.516 1.00 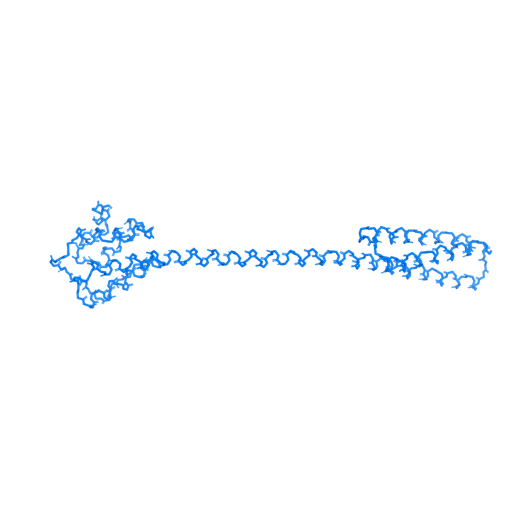95.56 98 LEU A CA 1
ATOM 743 C C . LEU A 1 98 ? 14.265 4.126 -10.571 1.00 95.56 98 LEU A C 1
ATOM 745 O O . LEU A 1 98 ? 13.409 4.308 -9.715 1.00 95.56 98 LEU A O 1
ATOM 749 N N . GLU A 1 99 ? 14.939 2.984 -10.704 1.00 96.50 99 GLU A N 1
ATOM 750 C CA . GLU A 1 99 ? 14.816 1.825 -9.813 1.00 96.50 99 GLU A CA 1
ATOM 751 C C . GLU A 1 99 ? 15.141 2.219 -8.368 1.00 96.50 99 GLU A C 1
ATOM 753 O O . GLU A 1 99 ? 14.287 2.049 -7.505 1.00 96.50 99 GLU A O 1
ATOM 758 N N . ASP A 1 100 ? 16.278 2.882 -8.123 1.00 96.69 100 ASP A N 1
ATOM 759 C CA . ASP A 1 100 ? 16.655 3.397 -6.793 1.00 96.69 100 ASP A CA 1
ATOM 760 C C . ASP A 1 100 ? 15.603 4.366 -6.216 1.00 96.69 100 ASP A C 1
ATOM 762 O O . ASP A 1 100 ? 15.216 4.289 -5.048 1.00 96.69 100 ASP A O 1
ATOM 766 N N . THR A 1 101 ? 15.058 5.253 -7.058 1.00 96.25 101 THR A N 1
ATOM 767 C CA . THR A 1 101 ? 14.001 6.189 -6.637 1.00 96.25 101 THR A CA 1
ATOM 768 C C . THR A 1 101 ? 12.706 5.459 -6.272 1.00 96.25 101 THR A C 1
ATOM 770 O O . THR A 1 101 ? 12.039 5.836 -5.307 1.00 96.25 101 THR A O 1
ATOM 773 N N . VAL A 1 102 ? 12.327 4.434 -7.042 1.00 96.75 102 VAL A N 1
ATOM 774 C CA . VAL A 1 102 ? 11.132 3.625 -6.776 1.00 96.75 102 VAL A CA 1
ATOM 775 C C . VAL A 1 102 ? 11.309 2.827 -5.491 1.00 96.75 102 VAL A C 1
ATOM 777 O O . VAL A 1 102 ? 10.421 2.887 -4.647 1.00 96.75 102 VAL A O 1
ATOM 780 N N . GLU A 1 103 ? 12.451 2.167 -5.292 1.00 97.25 103 GLU A N 1
ATOM 781 C CA . GLU A 1 103 ? 12.751 1.423 -4.062 1.00 97.25 103 GLU A CA 1
ATOM 782 C C . GLU A 1 103 ? 12.664 2.325 -2.826 1.00 97.25 103 GLU A C 1
ATOM 784 O O . GLU A 1 103 ? 12.005 1.980 -1.842 1.00 97.25 103 GLU A O 1
ATOM 789 N N . LYS A 1 104 ? 13.237 3.534 -2.898 1.00 96.44 104 LYS A N 1
ATOM 790 C CA . LYS A 1 104 ? 13.146 4.516 -1.813 1.00 96.44 104 LYS A CA 1
ATOM 791 C C . LYS A 1 104 ? 11.703 4.944 -1.533 1.00 96.44 104 LYS A C 1
ATOM 793 O O . LYS A 1 104 ? 11.299 5.002 -0.372 1.00 96.44 104 LYS A O 1
ATOM 798 N N . LEU A 1 105 ? 10.917 5.241 -2.570 1.00 96.25 105 LEU A N 1
ATOM 799 C CA . LEU A 1 105 ? 9.512 5.634 -2.410 1.00 96.25 105 LEU A CA 1
ATOM 800 C C . LEU A 1 105 ? 8.643 4.485 -1.887 1.00 96.25 105 LEU A C 1
ATOM 802 O O . LEU A 1 105 ? 7.736 4.722 -1.088 1.00 96.25 105 LEU A O 1
ATOM 806 N N . GLU A 1 106 ? 8.903 3.247 -2.308 1.00 94.69 106 GLU A N 1
ATOM 807 C CA . GLU A 1 106 ? 8.222 2.069 -1.773 1.00 94.69 106 GLU A CA 1
ATOM 808 C C . GLU A 1 106 ? 8.560 1.857 -0.297 1.00 94.69 106 GLU A C 1
ATOM 810 O O . GLU A 1 106 ? 7.653 1.617 0.502 1.00 94.69 106 GLU A O 1
ATOM 815 N N . GLN A 1 107 ? 9.826 2.032 0.092 1.00 95.88 107 GLN A N 1
ATOM 816 C CA . GLN A 1 107 ? 10.247 1.957 1.488 1.00 95.88 107 GLN A CA 1
ATOM 817 C C . GLN A 1 107 ? 9.614 3.067 2.341 1.00 95.88 107 GLN A C 1
ATOM 819 O O . GLN A 1 107 ? 9.091 2.782 3.419 1.00 95.88 107 GLN A O 1
ATOM 824 N N . GLU A 1 108 ? 9.609 4.317 1.868 1.00 95.25 108 GLU A N 1
ATOM 825 C CA . GLU A 1 108 ? 8.950 5.437 2.558 1.00 95.25 108 GLU A CA 1
ATOM 826 C C . GLU A 1 108 ? 7.441 5.197 2.699 1.00 95.25 108 GLU A C 1
ATOM 828 O O . GLU A 1 108 ? 6.871 5.419 3.769 1.00 95.25 108 GLU A O 1
ATOM 833 N N . ARG A 1 109 ? 6.785 4.673 1.656 1.00 94.31 109 ARG A N 1
ATOM 834 C CA . ARG A 1 109 ? 5.362 4.314 1.702 1.00 94.31 109 ARG A CA 1
ATOM 835 C C . ARG A 1 109 ? 5.090 3.175 2.684 1.00 94.31 109 ARG A C 1
ATOM 837 O O . ARG A 1 109 ? 4.094 3.237 3.403 1.00 94.31 109 ARG A O 1
ATOM 844 N N . ALA A 1 110 ? 5.940 2.149 2.719 1.00 95.06 110 ALA A N 1
ATOM 845 C CA . ALA A 1 110 ? 5.818 1.039 3.660 1.00 95.06 110 ALA A CA 1
ATOM 846 C C . ALA A 1 110 ? 6.005 1.513 5.110 1.00 95.06 110 ALA A C 1
ATOM 848 O O . ALA A 1 110 ? 5.213 1.145 5.976 1.00 95.06 110 ALA A O 1
ATOM 849 N N . ALA A 1 111 ? 6.981 2.391 5.363 1.00 94.69 111 ALA A N 1
ATOM 850 C CA . ALA A 1 111 ? 7.202 2.995 6.675 1.00 94.69 111 ALA A CA 1
ATOM 851 C C . ALA A 1 111 ? 6.019 3.876 7.111 1.00 94.69 111 ALA A C 1
ATOM 853 O O . ALA A 1 111 ? 5.527 3.731 8.228 1.00 94.69 111 ALA A O 1
ATOM 854 N N . ALA A 1 112 ? 5.504 4.728 6.217 1.00 94.31 112 ALA A N 1
ATOM 855 C CA . ALA A 1 112 ? 4.338 5.566 6.496 1.00 94.31 112 ALA A CA 1
ATOM 856 C C . ALA A 1 112 ? 3.071 4.733 6.758 1.00 94.31 112 ALA A C 1
ATOM 858 O O . ALA A 1 112 ? 2.287 5.059 7.647 1.00 94.31 112 ALA A O 1
ATOM 859 N N . MET A 1 113 ? 2.876 3.639 6.012 1.00 92.69 113 MET A N 1
ATOM 860 C CA . MET A 1 113 ? 1.768 2.711 6.244 1.00 92.69 113 MET A CA 1
ATOM 861 C C . MET A 1 113 ? 1.910 1.993 7.590 1.00 92.69 113 MET A C 1
ATOM 863 O O . MET A 1 113 ? 0.924 1.907 8.316 1.00 92.69 113 MET A O 1
ATOM 867 N N . SER A 1 114 ? 3.112 1.527 7.946 1.00 92.31 114 SER A N 1
ATOM 868 C CA . SER A 1 114 ? 3.373 0.909 9.254 1.00 92.31 114 SER A CA 1
ATOM 869 C C . SER A 1 114 ? 3.086 1.882 10.392 1.00 92.31 114 SER A C 1
ATOM 871 O O . SER A 1 114 ? 2.347 1.540 11.304 1.00 92.31 114 SER A O 1
ATOM 873 N N . GLN A 1 115 ? 3.585 3.117 10.305 1.00 91.31 115 GLN A N 1
ATOM 874 C CA . GLN A 1 115 ? 3.360 4.128 11.336 1.00 91.31 115 GLN A CA 1
ATOM 875 C C . GLN A 1 115 ? 1.870 4.469 11.493 1.00 91.31 115 GLN A C 1
ATOM 877 O O . GLN A 1 115 ? 1.375 4.564 12.612 1.00 91.31 115 GLN A O 1
ATOM 882 N N . ALA A 1 116 ? 1.135 4.618 10.386 1.00 89.50 116 ALA A N 1
ATOM 883 C CA . ALA A 1 116 ? -0.302 4.877 10.439 1.00 89.50 116 ALA A CA 1
ATOM 884 C C . ALA A 1 116 ? -1.082 3.706 11.065 1.00 89.50 116 ALA A C 1
ATOM 886 O O . ALA A 1 116 ? -2.023 3.935 11.826 1.00 89.50 116 ALA A O 1
ATOM 887 N N . VAL A 1 117 ? -0.690 2.461 10.765 1.00 88.06 117 VAL A N 1
ATOM 888 C CA . VAL A 1 117 ? -1.273 1.262 11.387 1.00 88.06 117 VAL A CA 1
ATOM 889 C C . VAL A 1 117 ? -0.946 1.214 12.879 1.00 88.06 117 VAL A C 1
ATOM 891 O O . VAL A 1 117 ? -1.851 0.966 13.669 1.00 88.06 117 VAL A O 1
ATOM 894 N N . ASP A 1 118 ? 0.292 1.506 13.279 1.00 90.25 118 ASP A N 1
ATOM 895 C CA . ASP A 1 118 ? 0.712 1.504 14.684 1.00 90.25 118 ASP A CA 1
ATOM 896 C C . ASP A 1 118 ? -0.024 2.578 15.504 1.00 90.25 118 ASP A C 1
ATOM 898 O O . ASP A 1 118 ? -0.490 2.302 16.611 1.00 90.25 118 ASP A O 1
ATOM 902 N N . GLU A 1 119 ? -0.195 3.789 14.962 1.00 89.56 119 GLU A N 1
ATOM 903 C CA . GLU A 1 119 ? -0.950 4.867 15.616 1.00 89.56 119 GLU A CA 1
ATOM 904 C C . GLU A 1 119 ? -2.438 4.520 15.787 1.00 89.56 119 GLU A C 1
ATOM 906 O O . GLU A 1 119 ? -3.014 4.764 16.852 1.00 89.56 119 GLU A O 1
ATOM 911 N N . GLU A 1 120 ? -3.081 3.947 14.765 1.00 89.50 120 GLU A N 1
ATOM 912 C CA . GLU A 1 120 ? -4.474 3.491 14.867 1.00 89.50 120 GLU A CA 1
ATOM 913 C C . GLU A 1 120 ? -4.612 2.310 15.837 1.00 89.50 120 GLU A C 1
ATOM 915 O O . GLU A 1 120 ? -5.499 2.320 16.695 1.00 89.50 120 GLU A O 1
ATOM 920 N N . GLN A 1 121 ? -3.701 1.335 15.778 1.00 90.06 121 GLN A N 1
ATOM 921 C CA . GLN A 1 121 ? -3.708 0.181 16.674 1.00 90.06 121 GLN A CA 1
ATOM 922 C C . GLN A 1 121 ? -3.488 0.603 18.133 1.00 90.06 121 GLN A C 1
ATOM 924 O O . GLN A 1 121 ? -4.160 0.088 19.027 1.00 90.06 121 GLN A O 1
ATOM 929 N N . HIS A 1 122 ? -2.623 1.591 18.388 1.00 93.12 122 HIS A N 1
ATOM 930 C CA . HIS A 1 122 ? -2.435 2.166 19.720 1.00 93.12 122 HIS A CA 1
ATOM 931 C C . HIS A 1 122 ? -3.727 2.797 20.260 1.00 93.12 122 HIS A C 1
ATOM 933 O O . HIS A 1 122 ? -4.109 2.532 21.399 1.00 93.12 122 HIS A O 1
ATOM 939 N N . LYS A 1 123 ? -4.444 3.597 19.453 1.00 93.69 123 LYS A N 1
ATOM 940 C CA . LYS A 1 123 ? -5.737 4.186 19.864 1.00 93.69 123 LYS A CA 1
ATOM 941 C C . LYS A 1 123 ? -6.781 3.112 20.164 1.00 93.69 123 LYS A C 1
ATOM 943 O O . LYS A 1 123 ? -7.548 3.253 21.119 1.00 93.69 123 LYS A O 1
ATOM 948 N N . VAL A 1 124 ? -6.826 2.055 19.348 1.00 95.81 124 VAL A N 1
ATOM 949 C CA . VAL A 1 124 ? -7.716 0.906 19.564 1.00 95.81 124 VAL A CA 1
ATOM 950 C C . VAL A 1 124 ? -7.397 0.226 20.888 1.00 95.81 124 VAL A C 1
ATOM 952 O O . VAL A 1 124 ? -8.308 0.026 21.694 1.00 95.81 124 VAL A O 1
ATOM 955 N N . GLN A 1 125 ? -6.121 -0.051 21.148 1.00 95.19 125 GLN A N 1
ATOM 956 C CA . GLN A 1 125 ? -5.684 -0.691 22.381 1.00 95.19 125 GLN A CA 1
ATOM 957 C C . GLN A 1 125 ? -5.990 0.172 23.614 1.00 95.19 125 GLN A C 1
ATOM 959 O O . GLN A 1 125 ? -6.593 -0.318 24.564 1.00 95.19 125 GLN A O 1
ATOM 964 N N . GLU A 1 126 ? -5.687 1.473 23.573 1.00 95.62 126 GLU A N 1
ATOM 965 C CA . GLU A 1 126 ? -5.988 2.408 24.666 1.00 95.62 126 GLU A CA 1
ATOM 966 C C . GLU A 1 126 ? -7.496 2.461 24.974 1.00 95.62 126 GLU A C 1
ATOM 968 O O . GLU A 1 126 ? -7.909 2.454 26.137 1.00 95.62 126 GLU A O 1
ATOM 973 N N . ALA A 1 127 ? -8.344 2.481 23.938 1.00 96.50 127 ALA A N 1
ATOM 974 C CA . ALA A 1 127 ? -9.793 2.489 24.109 1.00 96.50 127 ALA A CA 1
ATOM 975 C C . ALA A 1 127 ? -10.318 1.175 24.707 1.00 96.50 127 ALA A C 1
ATOM 977 O O . ALA A 1 127 ? -11.227 1.207 25.544 1.00 96.50 127 ALA A O 1
ATOM 978 N N . LEU A 1 128 ? -9.752 0.034 24.299 1.00 96.75 128 LEU A N 1
ATOM 979 C CA . LEU A 1 128 ? -10.096 -1.284 24.830 1.00 96.75 128 LEU A CA 1
ATOM 980 C C . LEU A 1 128 ? -9.651 -1.446 26.285 1.00 96.75 128 LEU A C 1
ATOM 982 O O . LEU A 1 128 ? -10.460 -1.877 27.103 1.00 96.75 128 LEU A O 1
ATOM 986 N N . ASP A 1 129 ? -8.430 -1.038 26.630 1.00 96.75 129 ASP A N 1
ATOM 987 C CA . ASP A 1 129 ? -7.907 -1.101 28.000 1.00 96.75 129 ASP A CA 1
ATOM 988 C C . ASP A 1 129 ? -8.709 -0.197 28.942 1.00 96.75 129 ASP A C 1
ATOM 990 O O . ASP A 1 129 ? -9.090 -0.595 30.048 1.00 96.75 129 ASP A O 1
ATOM 994 N N . TRP A 1 130 ? -9.051 1.010 28.479 1.00 97.25 130 TRP A N 1
ATOM 995 C CA . TRP A 1 130 ? -9.929 1.911 29.219 1.00 97.25 130 TRP A CA 1
ATOM 996 C C . TRP A 1 130 ? -11.320 1.301 29.428 1.00 97.25 130 TRP A C 1
ATOM 998 O O . TRP A 1 130 ? -11.867 1.370 30.533 1.00 97.25 130 TRP A O 1
ATOM 1008 N N . PHE A 1 131 ? -11.901 0.686 28.391 1.00 96.69 131 PHE A N 1
ATOM 1009 C CA . PHE A 1 131 ? -13.210 0.040 28.489 1.00 96.69 131 PHE A CA 1
ATOM 1010 C C . PHE A 1 131 ? -13.172 -1.155 29.449 1.00 96.69 131 PHE A C 1
ATOM 1012 O O . PHE A 1 131 ? -14.030 -1.241 30.329 1.00 96.69 131 PHE A O 1
ATOM 1019 N N . ALA A 1 132 ? -12.143 -2.005 29.353 1.00 96.50 132 ALA A N 1
ATOM 1020 C CA . ALA A 1 132 ? -11.894 -3.138 30.243 1.00 96.50 132 ALA A CA 1
ATOM 1021 C C . ALA A 1 132 ? -11.816 -2.695 31.714 1.00 96.50 132 ALA A C 1
ATOM 1023 O O . ALA A 1 132 ? -12.474 -3.273 32.582 1.00 96.50 132 ALA A O 1
ATOM 1024 N N . ALA A 1 133 ? -11.094 -1.606 31.995 1.00 96.69 133 ALA A N 1
ATOM 1025 C CA . ALA A 1 133 ? -11.012 -1.040 33.338 1.00 96.69 133 ALA A CA 1
ATOM 1026 C C . ALA A 1 133 ? -12.384 -0.585 33.870 1.00 96.69 133 ALA A C 1
ATOM 1028 O O . ALA A 1 133 ? -12.682 -0.768 35.054 1.00 96.69 133 ALA A O 1
ATOM 1029 N N . LYS A 1 134 ? -13.250 -0.027 33.014 1.00 95.50 134 LYS A N 1
ATOM 1030 C CA . LYS A 1 134 ? -14.605 0.406 33.401 1.00 95.50 134 LYS A CA 1
ATOM 1031 C C . LYS A 1 134 ? -15.574 -0.747 33.646 1.00 95.50 134 LYS A C 1
ATOM 1033 O O . LYS A 1 134 ? -16.444 -0.622 34.504 1.00 95.50 134 LYS A O 1
ATOM 1038 N N . ILE A 1 135 ? -15.407 -1.869 32.953 1.00 93.12 135 ILE A N 1
ATOM 1039 C CA . ILE A 1 135 ? -16.218 -3.079 33.155 1.00 93.12 135 ILE A CA 1
ATOM 1040 C C . ILE A 1 135 ? -15.620 -4.043 34.200 1.00 93.12 135 ILE A C 1
ATOM 1042 O O . ILE A 1 135 ? -16.133 -5.141 34.390 1.00 93.12 135 ILE A O 1
ATOM 1046 N N . SER A 1 136 ? -14.584 -3.640 34.942 1.00 94.25 136 SER A N 1
ATOM 1047 C CA . SER A 1 136 ? -13.962 -4.446 36.017 1.00 94.25 136 SER A CA 1
ATOM 1048 C C . SER A 1 136 ? -14.914 -4.835 37.163 1.00 94.25 136 SER A C 1
ATOM 1050 O O . SER A 1 136 ? -14.591 -5.652 38.022 1.00 94.25 136 SER A O 1
ATOM 1052 N N . VAL A 1 137 ? -16.106 -4.245 37.170 1.00 94.25 137 VAL A N 1
ATOM 1053 C CA . VAL A 1 137 ? -17.218 -4.503 38.084 1.00 94.25 137 VAL A CA 1
ATOM 1054 C C . VAL A 1 137 ? -17.955 -5.829 37.826 1.00 94.25 137 VAL A C 1
ATOM 1056 O O . VAL A 1 137 ? -18.632 -6.325 38.730 1.00 94.25 137 VAL A O 1
ATOM 1059 N N . PHE A 1 138 ? -17.836 -6.396 36.622 1.00 94.81 138 PHE A N 1
ATOM 1060 C CA . PHE A 1 138 ? -18.432 -7.683 36.231 1.00 94.81 138 PHE A CA 1
ATOM 1061 C C . PHE A 1 138 ? -17.601 -8.881 36.720 1.00 94.81 138 PHE A C 1
ATOM 1063 O O . PHE A 1 138 ? -16.465 -8.701 37.163 1.00 94.81 138 PHE A O 1
ATOM 1070 N N . SER A 1 139 ? -18.139 -10.105 36.654 1.00 95.44 139 SER A N 1
ATOM 1071 C CA . SER A 1 139 ? -17.358 -11.309 36.989 1.00 95.44 139 SER A CA 1
ATOM 1072 C C . SER A 1 139 ? -16.205 -11.515 35.999 1.00 95.44 139 SER A C 1
ATOM 1074 O O . SER A 1 139 ? -16.204 -10.953 34.904 1.00 95.44 139 SER A O 1
ATOM 1076 N N . LYS A 1 140 ? -15.213 -12.338 36.354 1.00 94.88 140 LYS A N 1
ATOM 1077 C CA . LYS A 1 140 ? -14.069 -12.600 35.470 1.00 94.88 140 LYS A CA 1
ATOM 1078 C C . LYS A 1 140 ? -14.509 -13.223 34.139 1.00 94.88 140 LYS A C 1
ATOM 1080 O O . LYS A 1 140 ? -14.052 -12.810 33.079 1.00 94.88 140 LYS A O 1
ATOM 1085 N N . GLU A 1 141 ? -15.446 -14.162 34.193 1.00 94.81 141 GLU A N 1
ATOM 1086 C CA . GLU A 1 141 ? -16.001 -14.859 33.031 1.00 94.81 141 GLU A CA 1
ATOM 1087 C C . GLU A 1 141 ? -16.798 -13.903 32.129 1.00 94.81 141 GLU A C 1
ATOM 1089 O O . GLU A 1 141 ? -16.715 -13.971 30.901 1.00 94.81 141 GLU A O 1
ATOM 1094 N N . GLU A 1 142 ? -17.547 -12.977 32.735 1.00 95.56 142 GLU A N 1
ATOM 1095 C CA . GLU A 1 142 ? -18.261 -11.920 32.018 1.00 95.56 142 GLU A CA 1
ATOM 1096 C C . GLU A 1 142 ? -17.289 -10.933 31.364 1.00 95.56 142 GLU A C 1
ATOM 1098 O O . GLU A 1 142 ? -17.455 -10.605 30.191 1.00 95.56 142 GLU A O 1
ATOM 1103 N N . GLN A 1 143 ? -16.250 -10.494 32.082 1.00 95.56 143 GLN A N 1
ATOM 1104 C CA . GLN A 1 143 ? -15.217 -9.602 31.549 1.00 95.56 143 GLN A CA 1
ATOM 1105 C C . GLN A 1 143 ? -14.503 -10.222 30.347 1.00 95.56 143 GLN A C 1
ATOM 1107 O O . GLN A 1 143 ? -14.341 -9.556 29.329 1.00 95.56 143 GLN A O 1
ATOM 1112 N N . GLU A 1 144 ? -14.117 -11.498 30.424 1.00 95.25 144 GLU A N 1
ATOM 1113 C C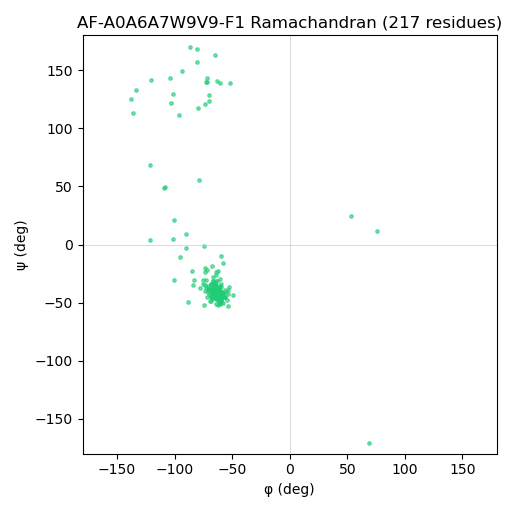A . GLU A 1 144 ? -13.492 -12.215 29.308 1.00 95.25 144 GLU A CA 1
ATOM 1114 C C . GLU A 1 144 ? -14.417 -12.273 28.083 1.00 95.25 144 GLU A C 1
ATOM 1116 O O . GLU A 1 144 ? -13.982 -12.007 26.958 1.00 95.25 144 GLU A O 1
ATOM 1121 N N . ALA A 1 145 ? -15.710 -12.552 28.287 1.00 96.19 145 ALA A N 1
ATOM 1122 C CA . ALA A 1 145 ? -16.692 -12.559 27.207 1.00 96.19 145 ALA A CA 1
ATOM 1123 C C . ALA A 1 145 ? -16.902 -11.159 26.600 1.00 96.19 145 ALA A C 1
ATOM 1125 O O . ALA A 1 145 ? -16.926 -11.022 25.375 1.00 96.19 145 ALA A O 1
ATOM 1126 N N . ILE A 1 146 ? -17.018 -10.120 27.434 1.00 96.75 146 ILE A N 1
ATOM 1127 C CA . ILE A 1 146 ? -17.198 -8.734 26.984 1.00 96.75 146 ILE A CA 1
ATOM 1128 C C . ILE A 1 146 ? -15.956 -8.248 26.233 1.00 96.75 146 ILE A C 1
ATOM 1130 O O . ILE A 1 146 ? -16.098 -7.683 25.151 1.00 96.75 146 ILE A O 1
ATOM 1134 N N . ASN A 1 147 ? -14.754 -8.490 26.760 1.00 96.19 147 ASN A N 1
ATOM 1135 C CA . ASN A 1 147 ? -13.498 -8.084 26.131 1.00 96.19 147 ASN A CA 1
ATOM 1136 C C . ASN A 1 147 ? -13.310 -8.768 24.776 1.00 96.19 147 ASN A C 1
ATOM 1138 O O . ASN A 1 147 ? -12.973 -8.101 23.803 1.00 96.19 147 ASN A O 1
ATOM 1142 N N . ALA A 1 148 ? -13.618 -10.064 24.665 1.00 96.50 148 ALA A N 1
ATOM 1143 C CA . ALA A 1 148 ? -13.580 -10.763 23.381 1.00 96.50 148 ALA A CA 1
ATOM 1144 C C . ALA A 1 148 ? -14.545 -10.140 22.353 1.00 96.50 148 ALA A C 1
ATOM 1146 O O . ALA A 1 148 ? -14.182 -9.953 21.189 1.00 96.50 148 ALA A O 1
ATOM 1147 N N . CYS A 1 149 ? -15.759 -9.773 22.777 1.00 96.88 149 CYS A N 1
ATOM 1148 C CA . CYS A 1 149 ? -16.711 -9.061 21.926 1.00 96.88 149 CYS A CA 1
ATOM 1149 C C . CYS A 1 149 ? -16.223 -7.649 21.562 1.00 96.88 149 CYS A C 1
ATOM 1151 O O . CYS A 1 149 ? -16.395 -7.227 20.420 1.00 96.88 149 CYS A O 1
ATOM 1153 N N . ALA A 1 150 ? -15.627 -6.919 22.507 1.00 96.94 150 ALA A N 1
ATOM 1154 C CA . ALA A 1 150 ? -15.115 -5.567 22.301 1.00 96.94 150 ALA A CA 1
ATOM 1155 C C . ALA A 1 150 ? -13.928 -5.551 21.328 1.00 96.94 150 ALA A C 1
ATOM 1157 O O . ALA A 1 150 ? -13.916 -4.718 20.428 1.00 96.94 150 ALA A O 1
ATOM 1158 N N . ILE A 1 151 ? -12.998 -6.506 21.438 1.00 96.06 151 ILE A N 1
ATOM 1159 C CA . ILE A 1 151 ? -11.877 -6.691 20.502 1.00 96.06 151 ILE A CA 1
ATOM 1160 C C . ILE A 1 151 ? -12.408 -6.967 19.090 1.00 96.06 151 ILE A C 1
ATOM 1162 O O . ILE A 1 151 ? -12.062 -6.259 18.148 1.00 96.06 151 ILE A O 1
ATOM 1166 N N . ALA A 1 152 ? -13.322 -7.935 18.938 1.00 96.44 152 ALA A N 1
ATOM 1167 C CA . ALA A 1 152 ? -13.918 -8.250 17.635 1.00 96.44 152 ALA A CA 1
ATOM 1168 C C . ALA A 1 152 ? -14.651 -7.043 17.016 1.00 96.44 152 ALA A C 1
ATOM 1170 O O . ALA A 1 152 ? -14.596 -6.824 15.803 1.00 96.44 152 ALA A O 1
ATOM 1171 N N . PHE A 1 153 ? -15.304 -6.232 17.848 1.00 97.19 153 PHE A N 1
ATOM 1172 C CA . PHE A 1 153 ? -15.996 -5.025 17.415 1.00 97.19 153 PHE A CA 1
ATOM 1173 C C . PHE A 1 153 ? -15.033 -3.896 17.020 1.00 97.19 153 PHE A C 1
ATOM 1175 O O . PHE A 1 153 ? -15.219 -3.252 15.982 1.00 97.19 153 PHE A O 1
ATOM 1182 N N . ALA A 1 154 ? -14.005 -3.656 17.833 1.00 95.31 154 ALA A N 1
ATOM 1183 C CA . ALA A 1 154 ? -13.039 -2.587 17.633 1.00 95.31 154 ALA A CA 1
ATOM 1184 C C . ALA A 1 154 ? -12.148 -2.857 16.413 1.00 95.31 154 ALA A C 1
ATOM 1186 O O . ALA A 1 154 ? -12.071 -2.007 15.529 1.00 95.31 154 ALA A O 1
ATOM 1187 N N . GLU A 1 155 ? -11.580 -4.058 16.308 1.00 93.50 155 GLU A N 1
ATOM 1188 C CA . GLU A 1 155 ? -10.613 -4.405 15.259 1.00 93.50 155 GLU A CA 1
ATOM 1189 C C . GLU A 1 155 ? -11.264 -4.843 13.941 1.00 93.50 155 GLU A C 1
ATOM 1191 O O . GLU A 1 155 ? -10.721 -4.589 12.870 1.00 93.50 155 GLU A O 1
ATOM 1196 N N . ARG A 1 156 ? -12.415 -5.533 13.992 1.00 92.94 156 ARG A N 1
ATOM 1197 C CA . ARG A 1 156 ? -12.999 -6.214 12.813 1.00 92.94 156 ARG A CA 1
ATOM 1198 C C . ARG A 1 156 ? -14.404 -5.747 12.446 1.00 92.94 156 ARG A C 1
ATOM 1200 O O . ARG A 1 156 ? -15.027 -6.338 11.568 1.00 92.94 156 ARG A O 1
ATOM 1207 N N . ASP A 1 157 ? -14.938 -4.746 13.151 1.00 93.12 157 ASP A N 1
ATOM 1208 C CA . ASP A 1 157 ? -16.334 -4.291 13.021 1.00 93.12 157 ASP A CA 1
ATOM 1209 C C . ASP A 1 157 ? -17.367 -5.426 13.179 1.00 93.12 157 ASP A C 1
ATOM 1211 O O . ASP A 1 157 ? -18.506 -5.341 12.709 1.00 93.12 157 ASP A O 1
ATOM 1215 N N . GLN A 1 158 ? -16.986 -6.497 13.882 1.00 94.50 158 GLN A N 1
ATOM 1216 C CA . GLN A 1 158 ? -17.797 -7.693 14.036 1.00 94.50 158 GLN A CA 1
ATOM 1217 C C . GLN A 1 158 ? -18.451 -7.719 15.417 1.00 94.50 158 GLN A C 1
ATOM 1219 O O . GLN A 1 158 ? -17.780 -7.729 16.445 1.00 94.50 158 GLN A O 1
ATOM 1224 N N . ILE A 1 159 ? -19.784 -7.778 15.450 1.00 92.69 159 ILE A N 1
ATOM 1225 C CA . ILE A 1 159 ? -20.538 -7.899 16.702 1.00 92.69 159 ILE A CA 1
ATOM 1226 C C . ILE A 1 159 ? -20.854 -9.374 16.940 1.00 92.69 159 ILE A C 1
ATOM 1228 O O . ILE A 1 159 ? -21.641 -9.976 16.210 1.00 92.69 159 ILE A O 1
ATOM 1232 N N . VAL A 1 160 ? -20.224 -9.942 17.964 1.00 92.62 160 VAL A N 1
ATOM 1233 C CA . VAL A 1 160 ? -20.339 -11.355 18.338 1.00 92.62 160 VAL A CA 1
ATOM 1234 C C . VAL A 1 160 ? -21.229 -11.485 19.574 1.00 92.62 160 VAL A C 1
ATOM 1236 O O . VAL A 1 160 ? -21.195 -10.634 20.462 1.00 92.62 160 VAL A O 1
ATOM 1239 N N . ILE A 1 161 ? -22.036 -12.547 19.633 1.00 93.06 161 ILE A N 1
ATOM 1240 C CA . ILE A 1 161 ? -22.824 -12.880 20.826 1.00 93.06 161 ILE A CA 1
ATOM 1241 C C . ILE A 1 161 ? -21.854 -13.356 21.919 1.00 93.06 161 ILE A C 1
ATOM 1243 O O . ILE A 1 161 ? -21.035 -14.239 21.643 1.00 93.06 161 ILE A O 1
ATOM 1247 N N . PRO A 1 162 ? -21.917 -12.802 23.140 1.00 94.62 162 PRO A N 1
ATOM 1248 C CA . PRO A 1 162 ? -21.013 -13.197 24.210 1.00 94.62 162 PRO A CA 1
ATOM 1249 C C . PRO A 1 162 ? -21.222 -14.673 24.571 1.00 94.62 162 PRO A C 1
ATOM 1251 O O . PRO A 1 162 ? -22.348 -15.171 24.597 1.00 94.62 162 PRO A O 1
ATOM 1254 N N . LYS A 1 163 ? -20.122 -15.382 24.852 1.00 91.06 163 LYS A N 1
ATOM 1255 C CA . LYS A 1 163 ? -20.148 -16.815 25.209 1.00 91.06 163 LYS A CA 1
ATOM 1256 C C . LYS A 1 163 ? -20.894 -17.089 26.517 1.00 91.06 163 LYS A C 1
ATOM 1258 O O . LYS A 1 163 ? -21.404 -18.187 26.712 1.00 91.06 163 LYS A O 1
ATOM 1263 N N . VAL A 1 164 ? -20.934 -16.094 27.399 1.00 92.44 164 VAL A N 1
ATOM 1264 C CA . VAL A 1 164 ? -21.632 -16.119 28.683 1.00 92.44 164 VAL A CA 1
ATOM 1265 C C . VAL A 1 164 ? -22.667 -14.998 28.678 1.00 92.44 164 VAL A C 1
ATOM 1267 O O . VAL A 1 164 ? -22.418 -13.916 28.146 1.00 92.44 164 VAL A O 1
ATOM 1270 N N . SER A 1 165 ? -23.844 -15.257 29.247 1.00 90.56 165 SER A N 1
ATOM 1271 C CA . SER A 1 165 ? -24.862 -14.219 29.413 1.00 90.56 165 SER A CA 1
ATOM 1272 C C . SER A 1 165 ? -24.406 -13.215 30.465 1.00 90.56 165 SER A C 1
ATOM 1274 O O . SER A 1 165 ? -24.177 -13.599 31.606 1.00 90.56 165 SER A O 1
ATOM 1276 N N . ILE A 1 166 ? -24.346 -11.937 30.095 1.00 94.12 166 ILE A N 1
ATOM 1277 C CA . ILE A 1 166 ? -23.970 -10.858 31.012 1.00 94.12 166 ILE A CA 1
ATOM 1278 C C . ILE A 1 166 ? -25.178 -10.486 31.874 1.00 94.12 166 ILE A C 1
ATOM 1280 O O . ILE A 1 166 ? -26.216 -10.069 31.347 1.00 94.12 166 ILE A O 1
ATOM 1284 N N . ALA A 1 167 ? -25.060 -10.662 33.186 1.00 91.62 167 ALA A N 1
ATOM 1285 C CA . ALA A 1 167 ? -26.104 -10.335 34.145 1.00 91.62 167 ALA A CA 1
ATOM 1286 C C . ALA A 1 167 ? -26.124 -8.833 34.467 1.00 91.62 167 ALA A C 1
ATOM 1288 O O . ALA A 1 167 ? -25.134 -8.116 34.314 1.00 91.62 167 ALA A O 1
ATOM 1289 N N . VAL A 1 168 ? -27.273 -8.339 34.936 1.00 92.50 168 VAL A N 1
ATOM 1290 C CA . VAL A 1 168 ? -27.378 -6.955 35.411 1.00 92.50 168 VAL A CA 1
ATOM 1291 C C . VAL A 1 168 ? -26.672 -6.831 36.758 1.00 92.50 168 VAL A C 1
ATOM 1293 O O . VAL A 1 168 ? -27.042 -7.481 37.733 1.00 92.50 168 VAL A O 1
ATOM 1296 N N . ASN A 1 169 ? -25.673 -5.961 36.814 1.00 92.44 169 ASN A N 1
ATOM 1297 C CA . ASN A 1 169 ? -24.900 -5.642 38.001 1.00 92.44 169 ASN A CA 1
ATOM 1298 C C . ASN A 1 169 ? -25.374 -4.316 38.614 1.00 92.44 169 ASN A C 1
ATOM 1300 O O . ASN A 1 169 ? -25.448 -3.298 37.930 1.00 92.44 169 ASN A O 1
ATOM 1304 N N . ALA A 1 170 ? -25.646 -4.302 39.921 1.00 91.69 170 ALA A N 1
ATOM 1305 C CA . ALA A 1 170 ? -26.143 -3.118 40.628 1.00 91.69 170 ALA A CA 1
ATOM 1306 C C . ALA A 1 170 ? -25.176 -1.917 40.607 1.00 91.69 170 ALA A C 1
ATOM 1308 O O . ALA A 1 170 ? -25.602 -0.780 40.780 1.00 91.69 170 ALA A O 1
ATOM 1309 N N . LYS A 1 171 ? -23.877 -2.161 40.400 1.00 91.94 171 LYS A N 1
ATOM 1310 C CA . LYS A 1 171 ? -22.827 -1.133 40.387 1.00 91.94 171 LYS A CA 1
ATOM 1311 C C . LYS A 1 171 ? -22.574 -0.527 38.999 1.00 91.94 171 LYS A C 1
ATOM 1313 O O . LYS A 1 171 ? -21.740 0.363 38.884 1.00 91.94 171 LYS A O 1
ATOM 1318 N N . CYS A 1 172 ? -23.246 -1.010 37.954 1.00 94.06 172 CYS A N 1
ATOM 1319 C CA . CYS A 1 172 ? -23.108 -0.497 36.593 1.00 94.06 172 CYS A CA 1
ATOM 1320 C C . CYS A 1 172 ? -24.493 -0.368 35.968 1.00 94.06 172 CYS A C 1
ATOM 1322 O O . CYS A 1 172 ? -25.165 -1.375 35.760 1.00 94.06 172 CYS A O 1
ATOM 1324 N N . SER A 1 173 ? -24.938 0.856 35.694 1.00 95.00 173 SER A N 1
ATOM 1325 C CA . SER A 1 173 ? -26.259 1.121 35.122 1.00 95.00 173 SER A CA 1
ATOM 1326 C C . SER A 1 173 ? -26.264 1.060 33.587 1.00 95.00 173 SER A C 1
ATOM 1328 O O . SER A 1 173 ? -25.226 1.062 32.926 1.00 95.00 173 SER A O 1
ATOM 1330 N N . GLN A 1 174 ? -27.460 1.079 32.984 1.00 94.12 174 GLN A N 1
ATOM 1331 C CA . GLN A 1 174 ? -27.609 1.249 31.531 1.00 94.12 174 GLN A CA 1
ATOM 1332 C C . GLN A 1 174 ? -26.941 2.540 31.027 1.00 94.12 174 GLN A C 1
ATOM 1334 O O . GLN A 1 174 ? -26.356 2.548 29.945 1.00 94.12 174 GLN A O 1
ATOM 1339 N N . ALA A 1 175 ? -27.051 3.633 31.793 1.00 94.19 175 ALA A N 1
ATOM 1340 C CA . ALA A 1 175 ? -26.469 4.923 31.436 1.00 94.19 175 ALA A CA 1
ATOM 1341 C C . ALA A 1 175 ? -24.938 4.867 31.467 1.00 94.19 175 ALA A C 1
ATOM 1343 O O . ALA A 1 175 ? -24.301 5.369 30.543 1.00 94.19 175 ALA A O 1
ATOM 1344 N N . ASP A 1 176 ? -24.369 4.179 32.460 1.00 95.25 176 ASP A N 1
ATOM 1345 C CA . ASP A 1 176 ? -22.927 3.949 32.556 1.00 95.25 176 ASP A CA 1
ATOM 1346 C C . ASP A 1 176 ? -22.415 3.169 31.346 1.00 95.25 176 ASP A C 1
ATOM 1348 O O . ASP A 1 176 ? -21.496 3.625 30.676 1.00 95.25 176 ASP A O 1
ATOM 1352 N N . LEU A 1 177 ? -23.057 2.050 30.990 1.00 95.38 177 LEU A N 1
ATOM 1353 C CA . LEU A 1 177 ? -22.667 1.256 29.817 1.00 95.38 177 LEU A CA 1
ATOM 1354 C C . LEU A 1 177 ? -22.742 2.056 28.514 1.00 95.38 177 LEU A C 1
ATOM 1356 O O . LEU A 1 177 ? -21.830 1.974 27.688 1.00 95.38 177 LEU A O 1
ATOM 1360 N N . MET A 1 178 ? -23.802 2.851 28.329 1.00 95.81 178 MET A N 1
ATOM 1361 C CA . MET A 1 178 ? -23.912 3.739 27.171 1.00 95.81 178 MET A CA 1
ATOM 1362 C C . MET A 1 178 ? -22.792 4.776 27.166 1.00 95.81 178 MET A C 1
ATOM 1364 O O . MET A 1 178 ? -22.163 4.965 26.128 1.00 95.81 178 MET A O 1
ATOM 1368 N N . ALA A 1 179 ? -22.499 5.411 28.301 1.00 95.62 179 ALA A N 1
ATOM 1369 C CA . ALA A 1 179 ? -21.429 6.394 28.403 1.00 95.62 179 ALA A CA 1
ATOM 1370 C C . ALA A 1 179 ? -20.051 5.761 28.150 1.00 95.62 179 ALA A C 1
ATOM 1372 O O . ALA A 1 179 ? -19.269 6.309 27.374 1.00 95.62 179 ALA A O 1
ATOM 1373 N N . TYR A 1 180 ? -19.764 4.594 28.731 1.00 95.94 180 TYR A N 1
ATOM 1374 C CA . TYR A 1 180 ? -18.486 3.895 28.579 1.00 95.94 180 TYR A CA 1
ATOM 1375 C C . TYR A 1 180 ? -18.256 3.464 27.132 1.00 95.94 180 TYR A C 1
ATOM 1377 O O . TYR A 1 180 ? -17.231 3.806 26.547 1.00 95.94 180 TYR A O 1
ATOM 1385 N N . ALA A 1 181 ? -19.227 2.782 26.522 1.00 95.75 181 ALA A N 1
ATOM 1386 C CA . ALA A 1 181 ? -19.108 2.333 25.139 1.00 95.75 181 ALA A CA 1
ATOM 1387 C C . ALA A 1 181 ? -19.042 3.511 24.156 1.00 95.75 181 ALA A C 1
ATOM 1389 O O . ALA A 1 181 ? -18.247 3.477 23.223 1.00 95.75 181 ALA A O 1
ATOM 1390 N N . SER A 1 182 ? -19.817 4.579 24.379 1.00 94.69 182 SER A N 1
ATOM 1391 C CA . SER A 1 182 ? -19.716 5.803 23.569 1.00 94.69 182 SER A CA 1
ATOM 1392 C C . SER A 1 182 ? -18.322 6.420 23.683 1.00 94.69 182 SER A C 1
ATOM 1394 O O . SER A 1 182 ? -17.685 6.704 22.675 1.00 94.69 182 SER A O 1
ATOM 1396 N N . SER A 1 183 ? -17.815 6.572 24.908 1.00 94.38 183 SER A N 1
ATOM 1397 C CA . SER A 1 183 ? -16.523 7.212 25.178 1.00 94.38 183 SER A CA 1
ATOM 1398 C C . SER A 1 183 ? -15.347 6.428 24.604 1.00 94.38 183 SER A C 1
ATOM 1400 O O . SER A 1 183 ? -14.418 7.032 24.077 1.00 94.38 183 SER A O 1
ATOM 1402 N N . ALA A 1 184 ? -15.379 5.097 24.692 1.00 95.75 184 ALA A N 1
ATOM 1403 C CA . ALA A 1 184 ? -14.337 4.238 24.144 1.00 95.75 184 ALA A CA 1
ATOM 1404 C C . ALA A 1 184 ? -14.428 4.161 22.615 1.00 95.75 184 ALA A C 1
ATOM 1406 O O . ALA A 1 184 ? -13.459 4.423 21.908 1.00 95.75 184 ALA A O 1
ATOM 1407 N N . PHE A 1 185 ? -15.608 3.844 22.081 1.00 96.50 185 PHE A N 1
ATOM 1408 C CA . PHE A 1 185 ? -15.727 3.478 20.675 1.00 96.50 185 PHE A CA 1
ATOM 1409 C C . PHE A 1 185 ? -15.874 4.671 19.726 1.00 96.50 185 PHE A C 1
ATOM 1411 O O . PHE A 1 185 ? -15.502 4.550 18.561 1.00 96.50 185 PHE A O 1
ATOM 1418 N N . PHE A 1 186 ? -16.328 5.842 20.191 1.00 95.25 186 PHE A N 1
ATOM 1419 C CA . PHE A 1 186 ? -16.251 7.053 19.364 1.00 95.25 186 PHE A CA 1
ATOM 1420 C C . PHE A 1 186 ? -14.812 7.524 19.152 1.00 95.25 186 PHE A C 1
ATOM 1422 O O . PHE A 1 186 ? -14.501 8.000 18.062 1.00 95.25 186 PHE A O 1
ATOM 1429 N N . LYS A 1 187 ? -13.921 7.346 20.141 1.00 92.56 187 LYS A N 1
ATOM 1430 C CA . LYS A 1 187 ? -12.496 7.702 20.007 1.00 92.56 187 LYS A CA 1
ATOM 1431 C C . LYS A 1 187 ? -11.798 6.940 18.880 1.00 92.56 187 LYS A C 1
ATOM 1433 O O . LYS A 1 187 ? -10.898 7.486 18.258 1.00 92.56 187 LYS A O 1
ATOM 1438 N N . ILE A 1 188 ? -12.255 5.723 18.595 1.00 94.88 188 ILE A N 1
ATOM 1439 C CA . ILE A 1 188 ? -11.755 4.872 17.504 1.00 94.88 188 ILE A CA 1
ATOM 1440 C C . ILE A 1 188 ? -12.682 4.906 16.273 1.00 94.88 188 ILE A C 1
ATOM 1442 O O . ILE A 1 188 ? -12.723 3.975 15.474 1.00 94.88 188 ILE A O 1
ATOM 1446 N N . GLY A 1 189 ? -13.505 5.955 16.143 1.00 93.88 189 GLY A N 1
ATOM 1447 C CA . GLY A 1 189 ? -14.289 6.235 14.938 1.00 93.88 189 GLY A CA 1
ATOM 1448 C C . GLY A 1 189 ? -15.530 5.363 14.707 1.00 93.88 189 GLY A C 1
ATOM 1449 O O . GLY A 1 189 ? -16.120 5.416 13.623 1.00 93.88 189 GLY A O 1
ATOM 1450 N N . LYS A 1 190 ? -15.982 4.563 15.683 1.00 96.06 190 LYS A N 1
ATOM 1451 C CA . LYS A 1 190 ? -17.166 3.706 15.495 1.00 96.06 190 LYS A CA 1
ATOM 1452 C C . LYS A 1 190 ? -18.445 4.537 15.453 1.00 96.06 190 LYS A C 1
ATOM 1454 O O . LYS A 1 190 ? -18.659 5.471 16.219 1.00 96.06 190 LYS A O 1
ATOM 1459 N N . LYS A 1 191 ? -19.357 4.159 14.555 1.00 94.94 191 LYS A N 1
ATOM 1460 C CA . LYS A 1 191 ? -20.641 4.853 14.374 1.00 94.94 191 LYS A CA 1
ATOM 1461 C C . LYS A 1 191 ? -21.584 4.576 15.546 1.00 94.94 191 LYS A C 1
ATOM 1463 O O . LYS A 1 191 ? -21.711 3.433 15.979 1.00 94.94 191 LYS A O 1
ATOM 1468 N N . ARG A 1 192 ? -22.369 5.583 15.947 1.00 95.50 192 ARG A N 1
ATOM 1469 C CA . ARG A 1 192 ? -23.395 5.484 17.008 1.00 95.50 192 ARG A CA 1
ATOM 1470 C C . ARG A 1 192 ? -24.321 4.277 16.834 1.00 95.50 192 ARG A C 1
ATOM 1472 O O . ARG A 1 192 ? -24.588 3.559 17.788 1.00 95.50 192 ARG A O 1
ATOM 1479 N N . LYS A 1 193 ? -24.767 4.014 15.600 1.00 95.25 193 LYS A N 1
ATOM 1480 C CA . LYS A 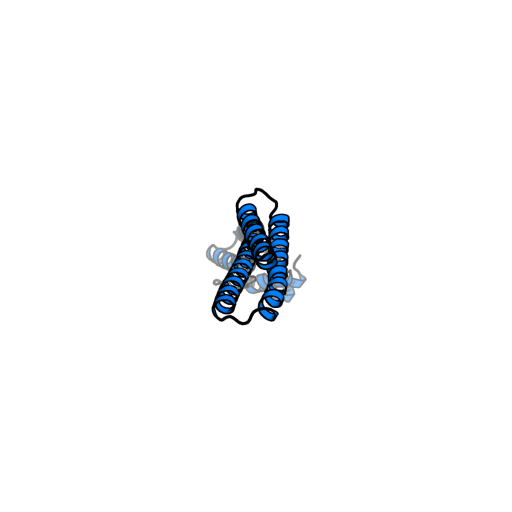1 193 ? -25.599 2.846 15.264 1.00 95.25 193 LYS A CA 1
ATOM 1481 C C . LYS A 1 193 ? -24.901 1.521 15.587 1.00 95.25 193 LYS A C 1
ATOM 1483 O O . LYS A 1 193 ? -25.500 0.643 16.197 1.00 95.25 193 LYS A O 1
ATOM 1488 N N . ASN A 1 194 ? -23.629 1.395 15.218 1.00 96.31 194 ASN A N 1
ATOM 1489 C CA . ASN A 1 194 ? -22.852 0.179 15.444 1.00 96.31 194 ASN A CA 1
ATOM 1490 C C . ASN A 1 194 ? -22.613 -0.052 16.941 1.00 96.31 194 ASN A C 1
ATOM 1492 O O . ASN A 1 194 ? -22.747 -1.177 17.409 1.00 96.31 194 ASN A O 1
ATOM 1496 N N . ILE A 1 195 ? -22.342 1.015 17.698 1.00 96.75 195 ILE A N 1
ATOM 1497 C CA . ILE A 1 195 ? -22.170 0.940 19.153 1.00 96.75 195 ILE A CA 1
ATOM 1498 C C . ILE A 1 195 ? -23.495 0.585 19.848 1.00 96.75 195 ILE A C 1
ATOM 1500 O O . ILE A 1 195 ? -23.523 -0.273 20.727 1.00 96.75 195 ILE A O 1
ATOM 1504 N N . ALA A 1 196 ? -24.614 1.180 19.425 1.00 96.62 196 ALA A N 1
ATOM 1505 C CA . ALA A 1 196 ? -25.935 0.833 19.945 1.00 96.62 196 ALA A CA 1
ATOM 1506 C C . ALA A 1 196 ? -26.276 -0.645 19.694 1.00 96.62 196 ALA A C 1
ATOM 1508 O O . ALA A 1 196 ? -26.779 -1.335 20.584 1.00 96.62 196 ALA A O 1
ATOM 1509 N N . ARG A 1 197 ? -25.939 -1.150 18.500 1.00 96.81 197 ARG A N 1
ATOM 1510 C CA . ARG A 1 197 ? -26.090 -2.563 18.152 1.00 96.81 197 ARG A CA 1
ATOM 1511 C C . ARG A 1 197 ? -25.194 -3.452 19.017 1.00 96.81 197 ARG A C 1
ATOM 1513 O O . ARG A 1 197 ? -25.695 -4.436 19.559 1.00 96.81 197 ARG A O 1
ATOM 1520 N N . PHE A 1 198 ? -23.926 -3.079 19.206 1.00 97.31 198 PHE A N 1
ATOM 1521 C CA . PHE A 1 198 ? -22.986 -3.768 20.098 1.00 97.31 198 PHE A CA 1
ATOM 1522 C C . PHE A 1 198 ? -23.561 -3.899 21.512 1.00 97.31 198 PHE A C 1
ATOM 1524 O O . PHE A 1 198 ? -23.703 -5.012 22.014 1.00 97.31 198 PHE A O 1
ATOM 1531 N N . LEU A 1 199 ? -23.993 -2.785 22.109 1.00 96.81 199 LEU A N 1
ATOM 1532 C CA . LEU A 1 199 ? -24.578 -2.765 23.449 1.00 96.81 199 LEU A CA 1
ATOM 1533 C C . LEU A 1 199 ? -25.826 -3.648 23.550 1.00 96.81 199 LEU A C 1
ATOM 1535 O O . LEU A 1 199 ? -25.956 -4.417 24.498 1.00 96.81 199 LEU A O 1
ATOM 1539 N N . SER A 1 200 ? -26.720 -3.590 22.560 1.00 95.75 200 SER A N 1
ATOM 1540 C CA . SER A 1 200 ? -27.956 -4.383 22.574 1.00 95.75 200 SER A CA 1
ATOM 1541 C C . SER A 1 200 ? -27.732 -5.897 22.461 1.00 95.75 200 SER A C 1
ATOM 1543 O O . SER A 1 200 ? -28.544 -6.671 22.965 1.00 95.75 200 SER A O 1
ATOM 1545 N N . ILE A 1 201 ? -26.639 -6.324 21.815 1.00 95.69 201 ILE A N 1
ATOM 1546 C CA . ILE A 1 201 ? -26.303 -7.742 21.631 1.00 95.69 201 ILE A CA 1
ATOM 1547 C C . ILE A 1 201 ? -25.488 -8.263 22.817 1.00 95.69 201 ILE A C 1
ATOM 1549 O O . ILE A 1 201 ? -25.832 -9.303 23.378 1.00 95.69 201 ILE A O 1
ATOM 1553 N N . VAL A 1 202 ? -24.432 -7.546 23.210 1.00 96.50 202 VAL A N 1
ATOM 1554 C CA . VAL A 1 202 ? -23.511 -7.977 24.273 1.00 96.50 202 VAL A CA 1
ATOM 1555 C C . VAL A 1 202 ? -24.154 -7.840 25.652 1.00 96.50 202 VAL A C 1
ATOM 1557 O O . VAL A 1 202 ? -24.058 -8.745 26.474 1.00 96.50 202 VAL A O 1
ATOM 1560 N N . PHE A 1 203 ? -24.899 -6.760 25.886 1.00 96.00 203 PHE A N 1
ATOM 1561 C CA . PHE A 1 203 ? -25.566 -6.485 27.159 1.00 96.00 203 PHE A CA 1
ATOM 1562 C C . PHE A 1 203 ? -27.084 -6.652 27.033 1.00 96.00 203 PHE A C 1
ATOM 1564 O O . PHE A 1 203 ? -27.867 -5.800 27.453 1.00 96.00 203 PHE A O 1
ATOM 1571 N N . LYS A 1 204 ? -27.526 -7.771 26.448 1.00 94.75 204 LYS A N 1
ATOM 1572 C CA . LYS A 1 204 ? -28.949 -8.045 26.182 1.00 94.75 204 LYS A CA 1
ATOM 1573 C C . LYS A 1 204 ? -29.839 -7.908 27.426 1.00 94.75 204 LYS A C 1
ATOM 1575 O O . LYS A 1 204 ? -30.941 -7.375 27.323 1.00 94.75 204 LYS A O 1
ATOM 1580 N N . ALA A 1 205 ? -29.361 -8.342 28.596 1.00 94.25 205 ALA A N 1
ATOM 1581 C CA . ALA A 1 205 ? -30.095 -8.219 29.859 1.00 94.25 205 ALA A CA 1
ATOM 1582 C C . ALA A 1 205 ? -30.270 -6.758 30.308 1.00 94.25 205 ALA A C 1
ATOM 1584 O O . ALA A 1 205 ? -31.292 -6.406 30.893 1.00 94.25 205 ALA A O 1
ATOM 1585 N N . TYR A 1 206 ? -29.305 -5.893 29.986 1.00 94.81 206 TYR A N 1
ATOM 1586 C CA . TYR A 1 206 ? -29.400 -4.462 30.247 1.00 94.81 206 TYR A CA 1
ATOM 1587 C C . TYR A 1 206 ? -30.336 -3.756 29.279 1.00 94.81 206 TYR A C 1
ATOM 1589 O O . TYR A 1 206 ? -30.986 -2.805 29.685 1.00 94.81 206 TYR A O 1
ATOM 1597 N N . PHE A 1 207 ? -30.426 -4.176 28.019 1.00 94.94 207 PHE A N 1
ATOM 1598 C CA . PHE A 1 207 ? -31.157 -3.435 26.988 1.00 94.94 207 PHE A CA 1
ATOM 1599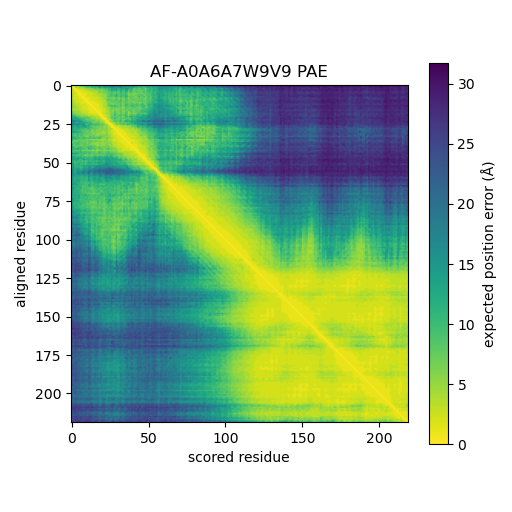 C C . PHE A 1 207 ? -32.285 -4.265 26.352 1.00 94.94 207 PHE A C 1
ATOM 1601 O O . PHE A 1 207 ? -32.233 -4.554 25.154 1.00 94.94 207 PHE A O 1
ATOM 1608 N N . PRO A 1 208 ? -33.362 -4.593 27.097 1.00 90.38 208 PRO A N 1
ATOM 1609 C CA . PRO A 1 208 ? -34.478 -5.381 26.563 1.00 90.38 208 PRO A CA 1
ATOM 1610 C C . PRO A 1 208 ? -35.230 -4.665 25.427 1.00 90.38 208 PRO A C 1
ATOM 1612 O O . PRO A 1 208 ? -35.837 -5.315 24.583 1.00 90.38 208 PRO A O 1
ATOM 1615 N N . GLY A 1 209 ? -35.152 -3.329 25.364 1.00 88.75 209 GLY A N 1
ATOM 1616 C CA . GLY A 1 209 ? -35.709 -2.516 24.275 1.00 88.75 209 GLY A CA 1
ATOM 1617 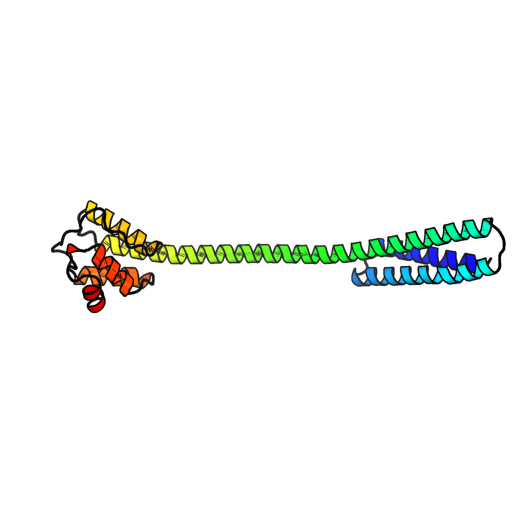C C . GLY A 1 209 ? -34.919 -2.563 22.957 1.00 88.75 209 GLY A C 1
ATOM 1618 O O . GLY A 1 209 ? -35.324 -1.913 21.992 1.00 88.75 209 GLY A O 1
ATOM 1619 N N . GLY A 1 210 ? -33.798 -3.294 22.906 1.00 91.69 210 GLY A N 1
ATOM 1620 C CA . GLY A 1 210 ? -32.997 -3.515 21.699 1.00 91.69 210 GLY A CA 1
ATOM 1621 C C . GLY A 1 210 ? -32.261 -2.278 21.164 1.00 91.69 210 GLY A C 1
ATOM 1622 O O . GLY A 1 210 ? -32.215 -1.222 21.797 1.00 91.69 210 GLY A O 1
ATOM 1623 N N . GLU A 1 211 ? -31.684 -2.410 19.963 1.00 92.25 211 GLU A N 1
ATOM 1624 C CA . GLU A 1 211 ? -30.849 -1.384 19.309 1.00 92.25 211 GLU A CA 1
ATOM 1625 C C . GLU A 1 211 ? -31.547 -0.018 19.215 1.00 92.25 211 GLU A C 1
ATOM 1627 O O . GLU A 1 211 ? -30.931 1.009 19.488 1.00 92.25 211 GLU A O 1
ATOM 1632 N N . GLY A 1 212 ? -32.840 0.012 18.871 1.00 90.88 212 GLY A N 1
ATOM 1633 C CA . GLY A 1 212 ? -33.586 1.261 18.684 1.00 90.88 212 GLY A CA 1
ATOM 1634 C C . GLY A 1 212 ? -33.738 2.086 19.965 1.00 90.88 212 GLY A C 1
ATOM 1635 O O . GLY A 1 212 ? -33.703 3.317 19.908 1.00 90.88 212 GLY A O 1
ATOM 1636 N N . PHE A 1 213 ? -33.874 1.426 21.121 1.00 92.81 213 PHE A N 1
ATOM 1637 C CA . PHE A 1 213 ? -33.890 2.096 22.422 1.00 92.81 213 PHE A CA 1
ATOM 1638 C C . PHE A 1 213 ? -32.518 2.682 22.751 1.00 92.81 213 PHE A C 1
ATOM 1640 O O . PHE A 1 213 ? -32.422 3.862 23.096 1.00 92.81 213 PHE A O 1
ATOM 1647 N N . VAL A 1 214 ? -31.464 1.875 22.591 1.00 93.38 214 VAL A N 1
ATOM 1648 C CA . VAL A 1 214 ? -30.087 2.293 22.875 1.00 93.38 214 VAL A CA 1
ATOM 1649 C C . VAL A 1 214 ? -29.703 3.466 21.983 1.00 93.38 214 VAL A C 1
ATOM 1651 O O . VAL A 1 214 ? -29.313 4.510 22.486 1.00 93.38 214 VAL A O 1
ATOM 1654 N N . TYR A 1 215 ? -29.915 3.357 20.670 1.00 93.69 215 TYR A N 1
ATOM 1655 C CA . TYR A 1 215 ? -29.551 4.394 19.705 1.00 93.69 215 TYR A CA 1
ATOM 1656 C C . TYR A 1 215 ? -30.161 5.760 20.040 1.00 93.69 215 TYR A C 1
ATOM 1658 O O . TYR A 1 215 ? -29.477 6.778 19.932 1.00 93.69 215 TYR A O 1
ATOM 1666 N N . LYS A 1 216 ? -31.429 5.793 20.473 1.00 92.56 216 LYS A N 1
ATOM 1667 C CA . LYS A 1 216 ? -32.134 7.034 20.831 1.00 92.56 216 LYS A CA 1
ATOM 1668 C C . LYS A 1 216 ? -31.629 7.659 22.131 1.00 92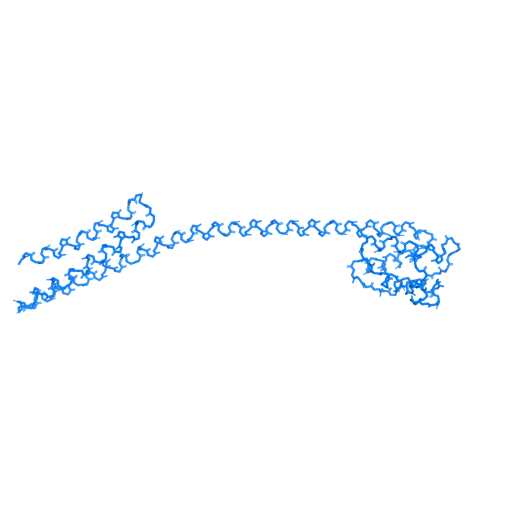.56 216 LYS A C 1
ATOM 1670 O O . LYS A 1 216 ? -31.605 8.879 22.225 1.00 92.56 216 LYS A O 1
ATOM 1675 N N . LYS A 1 217 ? -31.252 6.842 23.118 1.00 90.31 217 LYS A N 1
ATOM 1676 C CA . LYS A 1 217 ? -30.838 7.309 24.454 1.00 90.31 217 LYS A CA 1
ATOM 1677 C C . LYS A 1 217 ? -29.332 7.472 24.633 1.00 90.31 217 LYS A C 1
ATOM 1679 O O . LYS A 1 217 ? -28.907 8.023 25.642 1.00 90.31 217 LYS A O 1
ATOM 1684 N N . MET A 1 218 ? -28.547 6.977 23.685 1.00 89.50 218 MET A N 1
ATOM 1685 C CA . MET A 1 218 ? -27.096 7.091 23.698 1.00 89.50 218 MET A CA 1
ATOM 1686 C C . MET A 1 218 ? -26.673 8.576 23.675 1.00 89.50 218 MET A C 1
ATOM 1688 O O . MET A 1 218 ? -27.324 9.363 22.976 1.00 89.50 218 MET A O 1
ATOM 1692 N N . PRO A 1 219 ? -25.650 8.973 24.447 1.00 79.75 219 PRO A N 1
ATOM 1693 C CA . PRO A 1 219 ? -25.149 10.345 24.446 1.00 79.75 219 PRO A CA 1
ATOM 1694 C C . PRO A 1 219 ? -24.560 10.758 23.087 1.00 79.75 219 PRO A C 1
ATOM 1696 O O . PRO A 1 219 ? -24.175 9.873 22.283 1.00 79.75 219 PRO A O 1
#

Sequence (219 aa):
MGTALLALCFCALSLVLALFVGILPISDKAKIRFMYVGAALSLMAVPMMSHYIAGQNNIVDELRYQAVLVFIVVVCCYCFVMANMVKYNVMQKKVAVLEDTVEKLEQERAAAMSQAVDEEQHKVQEALDWFAAKISVFSKEEQEAINACAIAFAERDQIVIPKVSIAVNAKCSQADLMAYASSAFFKIGKKRKNIARFLSIVFKAYFPGGEGFVYKKMP

Nearest PDB structures (foldseek):
  5aqt-assembly1_B  TM=5.551E-01  e=9.062E+00  Homo sapiens

Solvent-accessible surface area (backbone atoms only — not comparable to full-atom values): 11921 Å² total; per-residue (Å²): 117,72,64,63,53,51,37,50,47,42,44,51,50,29,50,50,53,54,53,48,55,75,71,50,96,62,57,69,74,54,43,43,51,55,36,53,52,31,40,54,51,42,56,61,32,52,62,60,51,53,62,55,48,80,77,55,96,50,72,70,59,52,55,50,46,53,54,51,52,54,50,50,52,52,52,42,49,50,41,52,52,56,39,50,51,52,54,45,52,57,47,48,56,52,47,54,55,47,51,54,51,48,54,50,51,52,51,52,49,50,50,53,51,51,52,54,50,52,57,52,50,49,49,47,48,54,27,49,54,54,43,52,63,70,47,62,85,50,56,72,67,44,38,54,28,50,50,55,30,48,50,37,33,72,79,64,74,37,80,50,76,42,90,50,87,45,74,82,48,95,92,56,51,67,65,51,52,40,50,48,51,48,62,29,39,48,76,65,69,50,51,66,65,58,52,19,42,40,46,25,54,47,34,38,71,67,31,81,70,32,37,71,48,40,48,72,70,45,131

pLDDT: mean 84.15, std 12.8, range [51.09, 97.31]